Protein AF-A0A841ZSM9-F1 (afdb_monomer_lite)

pLDDT: mean 74.49, std 25.22, range [26.75, 98.75]

Foldseek 3Di:
DVVVVVVVVVVVVVVPPPPPPLDFPDKFKAKEKEFADDDEDDDPPPDDDDDDDDDDDDDDDDDDDDDDDDDDDDDDDDDDDDDDDDDDDDDDDDPDPPPVVVVVVVVVVVVVVVVPPDDDPPCPVVVVVVVVVVVVVVPDPPPPPPPPPPPVPVPDDDDDDQDWFFAADAQADLLARVFGKAFPDVVHGDAWDGTQKTWGGFDHWYQDYDYHYLAKDKGFTFFTWIAGPVVRDIDGWFGKTKIAHRPPQLQWKWKKKAWQAFFDFPVFGLPPKKKKAADWDKDDPPFDQAWDADRIWIHDRHRPDITTGTTRARNGDHGMMMIGRDPGDVNRRVRIIITRGSPGDDDGGMTMIMMMMTMGRHHD

Organism: NCBI:txid1494960

InterPro domains:
  IPR027994 WxL domain [PF13731] (153-363)

Secondary structure (DSSP, 8-state):
-HHHHHHHHHHHHHTSS------EEEEEEEEEEEEEES-PPPPPP-PPP------------------------------------PPPPP------SSSHHHHHHHHHHHHHHHHT-S--TTHHHHHHHHHHHHHTTS------------------------PPP-SPPPPB-SSSTTSBEEE--SSPPPPPPPSSEEEEEE--EEEEEEE--SS-EEEEPPPEEEEETTT--EEEE--EEEEEE--SS---EEEEEEE-SS-B-SS-B-TT-EEEEE-EEEE-SS--SPPEE-SEEE--TTSS--EEEEEE-TT---EEEEEEESSSHHHHTTTEEEEE-TTS---SEEEEEEEEEEEE----

Sequence (364 aa):
MKKYFAFCLLSLAVLLSFAPFTVSAASYESNVGLTLTGEQPTEPPKSEKPSTVPKEKTKPSTERDRVHSGKVFSGKEASSVKQSGVLPHTGDTSDRWNIVGGVLLLGGIVSYLLCTRRNKPLHRKLTSLLLVSICLTVFLPESLVFSASWNPTANSKADMFYTKNAGETKPVDPDHPGEEVEPDSIPQANPGTKGPLSIDFASNIQFGSHEITGQTENYFAALTPVKVLASGISKKGPNYVQVTDNRGNLGGYRLTVKQNGQLRSDQAVLEGAEMVLLNSTLKSATSKKTPQSFQKIVLDATGESASDVIVAKAGTGAGTWVNTFGTDTEQARKSIQVILPKETKKQAGHYRTTLTWEMIDSPY

Structure (mmCIF, N/CA/C/O backbone):
data_AF-A0A841ZSM9-F1
#
_entry.id   AF-A0A841ZSM9-F1
#
loop_
_atom_site.group_PDB
_atom_site.id
_atom_site.type_symbol
_atom_site.label_atom_id
_atom_site.label_alt_id
_atom_site.label_comp_id
_atom_site.label_asym_id
_atom_site.label_entity_id
_atom_site.label_seq_id
_atom_site.pdbx_PDB_ins_code
_atom_site.Cartn_x
_atom_site.Cartn_y
_atom_site.Cartn_z
_atom_site.occupancy
_atom_site.B_iso_or_equiv
_atom_site.auth_seq_id
_atom_site.auth_comp_id
_atom_site.auth_asym_id
_atom_site.auth_atom_id
_atom_site.pdbx_PDB_model_num
ATOM 1 N N . MET A 1 1 ? -20.085 -53.810 -18.683 1.00 52.97 1 MET A N 1
ATOM 2 C CA . MET A 1 1 ? -20.343 -52.662 -17.780 1.00 52.97 1 MET A CA 1
ATOM 3 C C . MET A 1 1 ? -19.182 -52.305 -16.841 1.00 52.97 1 MET A C 1
ATOM 5 O O . MET A 1 1 ? -18.937 -51.123 -16.671 1.00 52.97 1 MET A O 1
ATOM 9 N N . LYS A 1 2 ? -18.396 -53.250 -16.293 1.00 50.38 2 LYS A N 1
ATOM 10 C CA . LYS A 1 2 ? -17.296 -52.923 -15.350 1.00 50.38 2 LYS A CA 1
ATOM 11 C C . LYS A 1 2 ? -16.069 -52.187 -15.938 1.00 50.38 2 LYS A C 1
ATOM 13 O O . LYS A 1 2 ? -15.370 -51.523 -15.188 1.00 50.38 2 LYS A O 1
ATOM 18 N N . LYS A 1 3 ? -15.809 -52.253 -17.253 1.00 46.38 3 LYS A N 1
ATOM 19 C CA . LYS A 1 3 ? -14.622 -51.616 -17.876 1.00 46.38 3 LYS A CA 1
ATOM 20 C C . LYS A 1 3 ? -14.781 -50.118 -18.194 1.00 46.38 3 LYS A C 1
ATOM 22 O O . LYS A 1 3 ? -13.779 -49.428 -18.309 1.00 46.38 3 LYS A O 1
ATOM 27 N N . TYR A 1 4 ? -16.012 -49.607 -18.268 1.00 50.34 4 TYR A N 1
ATOM 28 C CA . TYR A 1 4 ? -16.278 -48.181 -18.524 1.00 50.34 4 TYR A CA 1
ATOM 29 C C . TYR A 1 4 ? -16.383 -47.351 -17.236 1.00 50.34 4 TYR A C 1
ATOM 31 O O . TYR A 1 4 ? -16.138 -46.151 -17.256 1.00 50.34 4 TYR A O 1
ATOM 39 N N . PHE A 1 5 ? -16.666 -47.993 -16.098 1.00 51.41 5 PHE A N 1
ATOM 40 C CA . PHE A 1 5 ? -16.769 -47.317 -14.801 1.00 51.41 5 PHE A CA 1
ATOM 41 C C . PHE A 1 5 ? -15.397 -46.861 -14.272 1.00 51.41 5 PHE A C 1
ATOM 43 O O . PHE A 1 5 ? -15.278 -45.781 -13.705 1.00 51.41 5 PHE A O 1
ATOM 50 N N . ALA A 1 6 ? -14.340 -47.641 -14.532 1.00 50.00 6 ALA A N 1
ATOM 51 C CA . ALA A 1 6 ? -12.971 -47.287 -14.152 1.00 50.00 6 ALA A CA 1
ATOM 52 C C . ALA A 1 6 ? -12.409 -46.114 -14.979 1.00 50.00 6 ALA A C 1
ATOM 54 O O . ALA A 1 6 ? -11.722 -45.259 -14.432 1.00 50.00 6 ALA A O 1
ATOM 55 N N . PHE A 1 7 ? -12.749 -46.030 -16.271 1.00 49.12 7 PHE A N 1
ATOM 56 C CA . PHE A 1 7 ? -12.327 -44.917 -17.131 1.00 49.12 7 PHE A CA 1
ATOM 57 C C . PHE A 1 7 ? -13.051 -43.605 -16.792 1.00 49.12 7 PHE A C 1
ATOM 59 O O . PHE A 1 7 ? -12.441 -42.543 -16.855 1.00 49.12 7 PHE A O 1
ATOM 66 N N . CYS A 1 8 ? -14.315 -43.677 -16.358 1.00 47.19 8 CYS A N 1
ATOM 67 C CA . CYS A 1 8 ? -15.088 -42.503 -15.941 1.00 47.19 8 CYS A CA 1
ATOM 68 C C . CYS A 1 8 ? -14.646 -41.950 -14.570 1.00 47.19 8 CYS A C 1
ATOM 70 O O . CYS A 1 8 ? -14.680 -40.742 -14.350 1.00 47.19 8 CYS A O 1
ATOM 72 N N . LEU A 1 9 ? -14.185 -42.817 -13.657 1.00 48.97 9 LEU A N 1
ATOM 73 C CA . LEU A 1 9 ? -13.595 -42.405 -12.375 1.00 48.97 9 LEU A CA 1
ATOM 74 C C . LEU A 1 9 ? -12.183 -41.823 -12.541 1.00 48.97 9 LEU A C 1
ATOM 76 O O . LEU A 1 9 ? -11.835 -40.879 -11.835 1.00 48.97 9 LEU A O 1
ATOM 80 N N . LEU A 1 10 ? -11.399 -42.312 -13.511 1.00 45.19 10 LEU A N 1
ATOM 81 C CA . LEU A 1 10 ? -10.085 -41.738 -13.820 1.00 45.19 10 LEU A CA 1
ATOM 82 C C . LEU A 1 10 ? -10.197 -40.356 -14.488 1.00 45.19 10 LEU A C 1
ATOM 84 O O . LEU A 1 10 ? -9.384 -39.483 -14.202 1.00 45.19 10 LEU A O 1
ATOM 88 N N . SER A 1 11 ? -11.222 -40.112 -15.315 1.00 48.81 11 SER A N 1
ATOM 89 C CA . SER A 1 11 ? -11.463 -38.779 -15.891 1.00 48.81 11 SER A CA 1
ATOM 90 C C . SER A 1 11 ? -12.033 -37.778 -14.882 1.00 48.81 11 SER A C 1
ATOM 92 O O . SER A 1 11 ? -11.768 -36.585 -14.997 1.00 48.81 11 SER A O 1
ATOM 94 N N . LEU A 1 12 ? -12.785 -38.244 -13.876 1.00 43.75 12 LEU A N 1
ATOM 95 C CA . LEU A 1 12 ? -13.329 -37.377 -12.826 1.00 43.75 12 LEU A CA 1
ATOM 96 C C . LEU A 1 12 ? -12.261 -36.982 -11.787 1.00 43.75 12 LEU A C 1
ATOM 98 O O . LEU A 1 12 ? -12.310 -35.878 -11.255 1.00 43.75 12 LEU A O 1
ATOM 102 N N . ALA A 1 13 ? -11.253 -37.832 -11.557 1.00 44.59 13 ALA A N 1
ATOM 103 C CA . ALA A 1 13 ? -10.120 -37.520 -10.679 1.00 44.59 13 ALA A CA 1
ATOM 104 C C . ALA A 1 13 ? -9.124 -36.512 -11.291 1.00 44.59 13 ALA A C 1
ATOM 106 O O . ALA A 1 13 ? -8.474 -35.778 -10.555 1.00 44.59 13 ALA A O 1
ATOM 107 N N . VAL A 1 14 ? -9.033 -36.423 -12.625 1.00 46.03 14 VAL A N 1
ATOM 108 C CA . VAL A 1 14 ? -8.156 -35.456 -13.323 1.00 46.03 14 VAL A CA 1
ATOM 109 C C . VAL A 1 14 ? -8.792 -34.059 -13.432 1.00 46.03 14 VAL A C 1
ATOM 111 O O . VAL A 1 14 ? -8.094 -33.072 -13.650 1.00 46.03 14 VAL A O 1
ATOM 114 N N . LEU A 1 15 ? -10.104 -33.939 -13.207 1.00 44.31 15 LEU A N 1
ATOM 115 C CA . LEU A 1 15 ? -10.818 -32.654 -13.197 1.00 44.31 15 LEU A CA 1
ATOM 116 C C . LEU A 1 15 ? -10.881 -31.981 -11.812 1.00 44.31 15 LEU A C 1
ATOM 118 O O . LEU A 1 15 ? -11.359 -30.855 -11.715 1.00 44.31 15 LEU A O 1
ATOM 122 N N . LEU A 1 16 ? -10.369 -32.623 -10.755 1.00 41.59 16 LEU A N 1
ATOM 123 C CA . LEU A 1 16 ? -10.388 -32.107 -9.375 1.00 41.59 16 LEU A CA 1
ATOM 124 C C . LEU A 1 16 ? -9.020 -31.625 -8.855 1.00 41.59 16 LEU A C 1
ATOM 126 O O . LEU A 1 16 ? -8.916 -31.256 -7.689 1.00 41.59 16 LEU A O 1
ATOM 130 N N . SER A 1 17 ? -7.978 -31.582 -9.693 1.00 46.78 17 SER A N 1
ATOM 131 C CA . SER A 1 17 ? -6.619 -31.193 -9.267 1.00 46.78 17 SER A CA 1
ATOM 132 C C . SER A 1 17 ? -6.038 -29.951 -9.947 1.00 46.78 17 SER A C 1
ATOM 134 O O . SER A 1 17 ? -4.886 -29.614 -9.691 1.00 46.78 17 SER A O 1
ATOM 136 N N . PHE A 1 18 ? -6.805 -29.228 -10.763 1.00 47.31 18 PHE A N 1
ATOM 137 C CA . PHE A 1 18 ? -6.401 -27.896 -11.221 1.00 47.31 18 PHE A CA 1
ATOM 138 C C . PHE A 1 18 ? -7.072 -26.827 -10.362 1.00 47.31 18 PHE A C 1
ATOM 140 O O . PHE A 1 18 ? -7.886 -26.042 -10.840 1.00 47.31 18 PHE A O 1
ATOM 147 N N . ALA A 1 19 ? -6.709 -26.776 -9.078 1.00 42.66 19 ALA A N 1
ATOM 148 C CA . ALA A 1 19 ? -6.674 -25.469 -8.442 1.00 42.66 19 ALA A CA 1
ATOM 149 C C . ALA A 1 19 ? -5.613 -24.670 -9.218 1.00 42.66 19 ALA A C 1
ATOM 151 O O . ALA A 1 19 ? -4.486 -25.164 -9.344 1.00 42.66 19 ALA A O 1
ATOM 152 N N . PRO A 1 20 ? -5.924 -23.501 -9.803 1.00 46.66 20 PRO A N 1
ATOM 153 C CA . PRO A 1 20 ? -4.868 -22.632 -10.280 1.00 46.66 20 PRO A CA 1
ATOM 154 C C . PRO A 1 20 ? -4.050 -22.251 -9.046 1.00 46.66 20 PRO A C 1
ATOM 156 O O . PRO A 1 20 ? -4.472 -21.421 -8.245 1.00 46.66 20 PRO A O 1
ATOM 159 N N . PHE A 1 21 ? -2.905 -22.904 -8.848 1.00 47.12 21 PHE A N 1
ATOM 160 C CA . PHE A 1 21 ? -1.893 -22.410 -7.931 1.00 47.12 21 PHE A CA 1
ATOM 161 C C . PHE A 1 21 ? -1.421 -21.089 -8.526 1.00 47.12 21 PHE A C 1
ATOM 163 O O . PHE A 1 21 ? -0.578 -21.058 -9.420 1.00 47.12 21 PHE A O 1
ATOM 170 N N . THR A 1 22 ? -2.026 -19.988 -8.090 1.00 53.91 22 THR A N 1
ATOM 171 C CA . THR A 1 22 ? -1.464 -18.664 -8.313 1.00 53.91 22 THR A CA 1
ATOM 172 C C . THR A 1 22 ? -0.149 -18.635 -7.552 1.00 53.91 22 THR A C 1
ATOM 174 O O . THR A 1 22 ? -0.139 -18.581 -6.323 1.00 53.91 22 THR A O 1
ATOM 177 N N . VAL A 1 23 ? 0.964 -18.759 -8.273 1.00 67.25 23 VAL A N 1
ATOM 178 C CA . VAL A 1 23 ? 2.294 -18.657 -7.676 1.00 67.25 23 VAL A CA 1
ATOM 179 C C . VAL A 1 23 ? 2.517 -17.186 -7.350 1.00 67.25 23 VAL A C 1
ATOM 181 O O . VAL A 1 23 ? 2.707 -16.357 -8.240 1.00 67.25 23 VAL A O 1
ATOM 184 N N . SER A 1 24 ? 2.439 -16.855 -6.063 1.00 74.81 24 SER A N 1
ATOM 185 C CA . SER A 1 24 ? 2.906 -15.563 -5.571 1.00 74.81 24 SER A CA 1
ATOM 186 C C . SER A 1 24 ? 4.410 -15.461 -5.837 1.00 74.81 24 SER A C 1
ATOM 188 O O . SER A 1 24 ? 5.178 -16.351 -5.469 1.00 74.81 24 SER A O 1
ATOM 190 N N . ALA A 1 25 ? 4.819 -14.407 -6.536 1.00 82.06 25 ALA A N 1
ATOM 191 C CA . ALA A 1 25 ? 6.207 -14.114 -6.870 1.00 82.06 25 ALA A CA 1
ATOM 192 C C . ALA A 1 25 ? 6.921 -13.353 -5.746 1.00 82.06 25 ALA A C 1
ATOM 194 O O . ALA A 1 25 ? 8.131 -13.500 -5.582 1.00 82.06 25 ALA A O 1
ATOM 195 N N . ALA A 1 26 ? 6.181 -12.553 -4.974 1.00 92.06 26 ALA A N 1
ATOM 196 C CA . ALA A 1 26 ? 6.702 -11.796 -3.844 1.00 92.06 26 ALA A CA 1
ATOM 197 C C . ALA A 1 26 ? 5.584 -11.471 -2.842 1.00 92.06 26 ALA A C 1
ATOM 199 O O . ALA A 1 26 ? 4.436 -11.260 -3.229 1.00 92.06 26 ALA A O 1
ATOM 200 N N . SER A 1 27 ? 5.935 -11.384 -1.559 1.00 94.88 27 SER A N 1
ATOM 201 C CA . SER A 1 27 ? 5.034 -10.967 -0.482 1.00 94.88 27 SER A CA 1
ATOM 202 C C . SER A 1 27 ? 5.725 -9.924 0.391 1.00 94.88 27 SER A C 1
ATOM 204 O O . SER A 1 27 ? 6.889 -10.094 0.750 1.00 94.88 27 SER A O 1
ATOM 206 N N . TYR A 1 28 ? 5.004 -8.864 0.745 1.00 96.88 28 TYR A N 1
ATOM 207 C CA . TYR A 1 28 ? 5.470 -7.766 1.589 1.00 96.88 28 TYR A CA 1
ATOM 208 C C . TYR A 1 28 ? 4.426 -7.489 2.673 1.00 96.88 28 TYR A C 1
ATOM 210 O O . TYR A 1 28 ? 3.238 -7.412 2.375 1.00 96.88 28 TYR A O 1
ATOM 218 N N . GLU A 1 29 ? 4.843 -7.317 3.924 1.00 97.62 29 GLU A N 1
ATOM 219 C CA . GLU A 1 29 ? 3.935 -6.950 5.017 1.00 97.62 29 GLU A CA 1
ATOM 220 C C . GLU A 1 29 ? 4.143 -5.484 5.419 1.00 97.62 29 GLU A C 1
ATOM 222 O O . GLU A 1 29 ? 5.284 -5.048 5.576 1.00 97.62 29 GLU A O 1
ATOM 227 N N . SER A 1 30 ? 3.062 -4.723 5.610 1.00 97.81 30 SER A N 1
ATOM 228 C CA . SER A 1 30 ? 3.111 -3.382 6.207 1.00 97.81 30 SER A CA 1
ATOM 229 C C . SER A 1 30 ? 2.207 -3.265 7.434 1.00 97.81 30 SER A C 1
ATOM 231 O O . SER A 1 30 ? 1.238 -4.003 7.610 1.00 97.81 30 SER A O 1
ATOM 233 N N . ASN A 1 31 ? 2.546 -2.339 8.325 1.00 97.81 31 ASN A N 1
ATOM 234 C CA . ASN A 1 31 ? 1.876 -2.160 9.608 1.00 97.81 31 ASN A CA 1
ATOM 235 C C . ASN A 1 31 ? 0.744 -1.145 9.513 1.00 97.81 31 ASN A C 1
ATOM 237 O O . ASN A 1 31 ? 0.856 -0.140 8.812 1.00 97.81 31 ASN A O 1
ATOM 241 N N . VAL A 1 32 ? -0.294 -1.356 10.319 1.00 97.75 32 VAL A N 1
ATOM 242 C CA . VAL A 1 32 ? -1.382 -0.402 10.523 1.00 97.75 32 VAL A CA 1
ATOM 243 C C . VAL A 1 32 ? -1.501 -0.060 12.004 1.00 97.75 32 VAL A C 1
ATOM 245 O O . VAL A 1 32 ? -1.496 -0.963 12.841 1.00 97.75 32 VAL A O 1
ATOM 248 N N . GLY A 1 33 ? -1.644 1.225 12.336 1.00 95.56 33 GLY A N 1
ATOM 249 C CA . GLY A 1 33 ? -1.819 1.688 13.714 1.00 95.56 33 GLY A CA 1
ATOM 250 C C . GLY A 1 33 ? -2.884 2.773 13.874 1.00 95.56 33 GLY A C 1
ATOM 251 O O . GLY A 1 33 ? -2.901 3.747 13.127 1.00 95.56 33 GLY A O 1
ATOM 252 N N . LEU A 1 34 ? -3.743 2.628 14.883 1.00 96.19 34 LEU A N 1
ATOM 253 C CA . LEU A 1 34 ? -4.726 3.617 15.332 1.00 96.19 34 LEU A CA 1
ATOM 254 C C . LEU A 1 34 ? -4.699 3.672 16.860 1.00 96.19 34 LEU A C 1
ATOM 256 O O . LEU A 1 34 ? -4.737 2.637 17.515 1.00 96.19 34 LEU A O 1
ATOM 260 N N . THR A 1 35 ? -4.652 4.863 17.445 1.00 96.25 35 THR A N 1
ATOM 261 C CA . THR A 1 35 ? -4.722 5.034 18.901 1.00 96.25 35 THR A CA 1
ATOM 262 C C . THR A 1 35 ? -6.035 5.700 19.274 1.00 96.25 35 THR A C 1
ATOM 264 O O . THR A 1 35 ? -6.363 6.751 18.729 1.00 96.25 35 THR A O 1
ATOM 267 N N . LEU A 1 36 ? -6.767 5.093 20.207 1.00 95.44 36 LEU A N 1
ATOM 268 C CA . LEU A 1 36 ? -7.958 5.684 20.808 1.00 95.44 36 LEU A CA 1
ATOM 269 C C . LEU A 1 36 ? -7.662 6.086 22.256 1.00 95.44 36 LEU A C 1
ATOM 271 O O . LEU A 1 36 ? -7.024 5.329 22.989 1.00 95.44 36 LEU A O 1
ATOM 275 N N . THR A 1 37 ? -8.122 7.262 22.674 1.00 94.12 37 THR A N 1
ATOM 276 C CA . THR A 1 37 ? -7.918 7.816 24.023 1.00 94.12 37 THR A CA 1
ATOM 277 C C . THR A 1 37 ? -9.236 8.233 24.672 1.00 94.12 37 THR A C 1
ATOM 279 O O . THR A 1 37 ? -10.211 8.522 23.983 1.00 94.12 37 THR A O 1
ATOM 282 N N . GLY A 1 38 ? -9.260 8.311 26.004 1.00 88.19 38 GLY A N 1
ATOM 283 C CA . GLY A 1 38 ? -10.461 8.667 26.769 1.00 88.19 38 GLY A CA 1
ATOM 284 C C . GLY A 1 38 ? -11.373 7.472 27.056 1.00 88.19 38 GLY A C 1
ATOM 285 O O . GLY A 1 38 ? -11.001 6.321 26.833 1.00 88.19 38 GLY A O 1
ATOM 286 N N . GLU A 1 39 ? -12.563 7.746 27.582 1.00 81.06 39 GLU A N 1
ATOM 287 C CA . GLU A 1 39 ? -13.568 6.727 27.895 1.00 81.06 39 GLU A CA 1
ATOM 288 C C . GLU A 1 39 ? -14.714 6.776 26.888 1.00 81.06 39 GLU A C 1
ATOM 290 O O . GLU A 1 39 ? -15.066 7.838 26.373 1.00 81.06 39 GLU A O 1
ATOM 295 N N . GLN A 1 40 ? -15.317 5.620 26.609 1.00 76.69 40 GLN A N 1
ATOM 296 C CA . GLN A 1 40 ? -16.513 5.580 25.780 1.00 76.69 40 GLN A CA 1
ATOM 297 C C . GLN A 1 40 ? -17.659 6.288 26.516 1.00 76.69 40 GLN A C 1
ATOM 299 O O . GLN A 1 40 ? -17.980 5.879 27.634 1.00 76.69 40 GLN A O 1
ATOM 304 N N . PRO A 1 41 ? -18.309 7.303 25.913 1.00 73.88 41 PRO A N 1
ATOM 305 C CA . PRO A 1 41 ? -19.447 7.954 26.544 1.00 73.88 41 PRO A CA 1
ATOM 306 C C . PRO A 1 41 ? -20.527 6.921 26.877 1.00 73.88 41 PRO A C 1
ATOM 308 O O . PRO A 1 41 ? -20.997 6.199 25.995 1.00 73.88 41 PRO A O 1
ATOM 311 N N . THR A 1 42 ? -20.923 6.839 28.146 1.00 69.25 42 THR A N 1
ATOM 312 C CA . THR A 1 42 ? -22.110 6.078 28.542 1.00 69.25 42 THR A CA 1
ATOM 313 C C . THR A 1 42 ? -23.330 6.737 27.916 1.00 69.25 42 THR A C 1
ATOM 315 O O . THR A 1 42 ? -23.548 7.934 28.120 1.00 69.25 42 THR A O 1
ATOM 318 N N . GLU A 1 43 ? -24.115 5.978 27.150 1.00 57.16 43 GLU A N 1
ATOM 319 C CA . GLU A 1 43 ? -25.368 6.477 26.588 1.00 57.16 43 GLU A CA 1
ATOM 320 C C . GLU A 1 43 ? -26.246 7.017 27.735 1.00 57.16 43 GLU A C 1
ATOM 322 O O . GLU A 1 43 ? -26.481 6.297 28.713 1.00 57.16 43 GLU A O 1
ATOM 327 N N . PRO A 1 44 ? -26.685 8.289 27.688 1.00 51.09 44 PRO A N 1
ATOM 328 C CA . PRO A 1 44 ? -27.527 8.831 28.740 1.00 51.09 44 PRO A CA 1
ATOM 329 C C . PRO A 1 44 ? -28.852 8.055 28.783 1.00 51.09 44 PRO A C 1
ATOM 331 O O . PRO A 1 44 ? -29.385 7.695 27.728 1.00 51.09 44 PRO A O 1
ATOM 334 N N . PRO A 1 45 ? -29.428 7.810 29.976 1.00 41.06 45 PRO A N 1
ATOM 335 C CA . PRO A 1 45 ? -30.741 7.191 30.076 1.00 41.06 45 PRO A CA 1
ATOM 336 C C . PRO A 1 45 ? -31.739 8.018 29.263 1.00 41.06 45 PRO A C 1
ATOM 338 O O . PRO A 1 45 ? -31.773 9.248 29.368 1.00 41.06 45 PRO A O 1
ATOM 341 N N . LYS A 1 46 ? -32.511 7.331 28.415 1.00 47.00 46 LYS A N 1
ATOM 342 C CA . LYS A 1 46 ? -33.481 7.895 27.468 1.00 47.00 46 LYS A CA 1
ATOM 343 C C . LYS A 1 46 ? -34.458 8.818 28.205 1.00 47.00 46 LYS A C 1
ATOM 345 O O . LYS A 1 46 ? -35.455 8.365 28.755 1.00 47.00 46 LYS A O 1
ATOM 350 N N . SER A 1 47 ? -34.131 10.105 28.253 1.00 43.78 47 SER A N 1
ATOM 351 C CA . SER A 1 47 ? -34.865 11.107 29.022 1.00 43.78 47 SER A CA 1
ATOM 352 C C . SER A 1 47 ? -35.849 11.830 28.106 1.00 43.78 47 SER A C 1
ATOM 354 O O . SER A 1 47 ? -35.475 12.357 27.056 1.00 43.78 47 SER A O 1
ATOM 356 N N . GLU A 1 48 ? -37.121 11.791 28.495 1.00 46.16 48 GLU A N 1
ATOM 357 C CA . GLU A 1 48 ? -38.254 12.427 27.829 1.00 46.16 48 GLU A CA 1
ATOM 358 C C . GLU A 1 48 ? -38.045 13.937 27.642 1.00 46.16 48 GLU A C 1
ATOM 360 O O . GLU A 1 48 ? -37.528 14.649 28.502 1.00 46.16 48 GLU A O 1
ATOM 365 N N . LYS A 1 49 ? -38.467 14.427 26.476 1.00 39.31 49 LYS A N 1
ATOM 366 C CA . LYS A 1 49 ? -38.383 15.830 26.061 1.00 39.31 49 LYS A CA 1
ATOM 367 C C . LYS A 1 49 ? -39.302 16.703 26.927 1.00 39.31 49 LYS A C 1
ATOM 369 O O . LYS A 1 49 ? -40.457 16.331 27.129 1.00 39.31 49 LYS A O 1
ATOM 374 N N . PRO A 1 50 ? -38.887 17.937 27.261 1.00 41.25 50 PRO A N 1
ATOM 375 C CA . PRO A 1 50 ? -39.748 19.054 26.862 1.00 41.25 50 PRO A CA 1
ATOM 376 C C . PRO A 1 50 ? -39.000 20.260 26.267 1.00 41.25 50 PRO A C 1
ATOM 378 O O . PRO A 1 50 ? -37.940 20.678 26.721 1.00 41.25 50 PRO A O 1
ATOM 381 N N . SER A 1 51 ? -39.627 20.833 25.234 1.00 33.22 51 SER A N 1
ATOM 382 C CA . SER A 1 51 ? -39.374 22.154 24.639 1.00 33.22 51 SER A CA 1
ATOM 383 C C . SER A 1 51 ? -39.576 23.264 25.684 1.00 33.22 51 SER A C 1
ATOM 385 O O . SER A 1 51 ? -40.493 23.175 26.490 1.00 33.22 51 SER A O 1
ATOM 387 N N . THR A 1 52 ? -38.807 24.350 25.745 1.00 36.91 52 THR A N 1
ATOM 388 C CA . THR A 1 52 ? -38.931 25.599 24.954 1.00 36.91 52 THR A CA 1
ATOM 389 C C . THR A 1 52 ? -38.079 26.659 25.669 1.00 36.91 52 THR A C 1
ATOM 391 O O . THR A 1 52 ? -38.135 26.660 26.887 1.00 36.91 52 THR A O 1
ATOM 394 N N . VAL A 1 53 ? -37.385 27.576 24.969 1.00 34.28 53 VAL A N 1
ATOM 395 C CA . VAL A 1 53 ? -37.162 29.001 25.358 1.00 34.28 53 VAL A CA 1
ATOM 396 C C . VAL A 1 53 ? -36.710 29.804 24.101 1.00 34.28 53 VAL A C 1
ATOM 398 O O . VAL A 1 53 ? -36.109 29.208 23.204 1.00 34.28 53 VAL A O 1
ATOM 401 N N . PRO A 1 54 ? -37.051 31.111 23.967 1.00 37.91 54 PRO A N 1
ATOM 402 C CA . PRO A 1 54 ? -37.089 31.870 22.707 1.00 37.91 54 PRO A CA 1
ATOM 403 C C . PRO A 1 54 ? -35.799 32.618 22.311 1.00 37.91 54 PRO A C 1
ATOM 405 O O . PRO A 1 54 ? -34.888 32.822 23.104 1.00 37.91 54 PRO A O 1
ATOM 408 N N . LYS A 1 55 ? -35.793 33.071 21.046 1.00 35.56 55 LYS A N 1
ATOM 409 C CA . LYS A 1 55 ? -34.774 33.894 20.365 1.00 35.56 55 LYS A CA 1
ATOM 410 C C . LYS A 1 55 ? -34.724 35.339 20.876 1.00 35.56 55 LYS A C 1
ATOM 412 O O . LYS A 1 55 ? -35.765 35.987 20.936 1.00 35.56 55 LYS A O 1
ATOM 417 N N . GLU A 1 56 ? -33.515 35.890 20.985 1.00 31.25 56 GLU A N 1
ATOM 418 C CA . GLU A 1 56 ? -33.266 37.336 20.978 1.00 31.25 56 GLU A CA 1
ATOM 419 C C . GLU A 1 56 ? -32.171 37.700 19.954 1.00 31.25 56 GLU A C 1
ATOM 421 O O . GLU A 1 56 ? -31.214 36.955 19.740 1.00 31.25 56 GLU A O 1
ATOM 426 N N . LYS A 1 57 ? -32.388 38.816 19.246 1.00 31.31 57 LYS A N 1
ATOM 427 C CA . LYS A 1 57 ? -31.562 39.389 18.170 1.00 31.31 57 LYS A CA 1
ATOM 428 C C . LYS A 1 57 ? -30.839 40.628 18.697 1.00 31.31 57 LYS A C 1
ATOM 430 O O . LYS A 1 57 ? -31.518 41.495 19.233 1.00 31.31 57 LYS A O 1
ATOM 435 N N . THR A 1 58 ? -29.575 40.827 18.308 1.00 28.83 58 THR A N 1
ATOM 436 C CA . THR A 1 58 ? -28.952 42.167 18.299 1.00 28.83 58 THR A CA 1
ATOM 437 C C . THR A 1 58 ? -28.065 42.363 17.059 1.00 28.83 58 THR A C 1
ATOM 439 O O . THR A 1 58 ? -27.336 41.463 16.650 1.00 28.83 58 THR A O 1
ATOM 442 N N . LYS A 1 59 ? -28.208 43.538 16.424 1.00 31.14 59 LYS A N 1
ATOM 443 C CA . LYS A 1 59 ? -27.549 44.058 15.199 1.00 31.14 59 LYS A CA 1
ATOM 444 C C . LYS A 1 59 ? -26.402 45.043 15.599 1.00 31.14 59 LYS A C 1
ATOM 446 O O . LYS A 1 59 ? -26.223 45.245 16.794 1.00 31.14 59 LYS A O 1
ATOM 451 N N . PRO A 1 60 ? -25.618 45.659 14.679 1.00 39.06 60 PRO A N 1
ATOM 452 C CA . PRO A 1 60 ? -24.166 45.808 14.807 1.00 39.06 60 PRO A CA 1
ATOM 453 C C . PRO A 1 60 ? -23.717 47.284 14.893 1.00 39.06 60 PRO A C 1
ATOM 455 O O . PRO A 1 60 ? -24.534 48.201 14.792 1.00 39.06 60 PRO A O 1
ATOM 458 N N . SER A 1 61 ? -22.409 47.531 14.988 1.00 26.75 61 SER A N 1
ATOM 459 C CA . SER A 1 61 ? -21.846 48.873 14.814 1.00 26.75 61 SER A CA 1
ATOM 460 C C . SER A 1 61 ? -20.463 48.883 14.139 1.00 26.75 61 SER A C 1
ATOM 462 O O . SER A 1 61 ? -19.621 48.028 14.396 1.00 26.75 61 SER A O 1
ATOM 464 N N . THR A 1 62 ? -20.265 49.952 13.352 1.00 30.78 62 THR A N 1
ATOM 465 C CA . THR A 1 62 ? -19.013 50.709 13.100 1.00 30.78 62 THR A CA 1
ATOM 466 C C . THR A 1 62 ? -18.159 50.392 11.851 1.00 30.78 62 THR A C 1
ATOM 468 O O . THR A 1 62 ? -17.246 49.579 11.877 1.00 30.78 62 THR A O 1
ATOM 471 N N . GLU A 1 63 ? -18.490 51.057 10.732 1.00 28.28 63 GLU A N 1
ATOM 472 C CA . GLU A 1 63 ? -17.760 52.199 10.117 1.00 28.28 63 GLU A CA 1
ATOM 473 C C . GLU A 1 63 ? -16.204 52.268 10.191 1.00 28.28 63 GLU A C 1
ATOM 475 O O . GLU A 1 63 ? -15.655 52.404 11.279 1.00 28.28 63 GLU A O 1
ATOM 480 N N . ARG A 1 64 ? -15.479 52.311 9.047 1.00 29.88 64 ARG A N 1
ATOM 481 C CA . ARG A 1 64 ? -14.956 53.531 8.352 1.00 29.88 64 ARG A CA 1
ATOM 482 C C . ARG A 1 64 ? -13.816 53.249 7.332 1.00 29.88 64 ARG A C 1
ATOM 484 O O . ARG A 1 64 ? -12.904 52.474 7.587 1.00 29.88 64 ARG A O 1
ATOM 491 N N . ASP A 1 65 ? -13.917 53.955 6.203 1.00 28.27 65 ASP A N 1
ATOM 492 C CA . ASP A 1 65 ? -12.991 54.366 5.118 1.00 28.27 65 ASP A CA 1
ATOM 493 C C . ASP A 1 65 ? -11.456 54.161 5.224 1.00 28.27 65 ASP A C 1
ATOM 495 O O . ASP A 1 65 ? -10.860 54.483 6.247 1.00 28.27 65 ASP A O 1
ATOM 499 N N . ARG A 1 66 ? -10.759 53.859 4.101 1.00 30.44 66 ARG A N 1
ATOM 500 C CA . ARG A 1 66 ? -10.170 54.841 3.137 1.00 30.44 66 ARG A CA 1
ATOM 501 C C . ARG A 1 66 ? -9.299 54.190 2.030 1.00 30.44 66 ARG A C 1
ATOM 503 O O . ARG A 1 66 ? -8.857 53.056 2.124 1.00 30.44 66 ARG A O 1
ATOM 510 N N . VAL A 1 67 ? -9.084 54.985 0.980 1.00 30.38 67 VAL A N 1
ATOM 511 C CA . VAL A 1 67 ? -8.578 54.756 -0.395 1.00 30.38 67 VAL A CA 1
ATOM 512 C C . VAL A 1 67 ? -7.042 54.825 -0.547 1.00 30.38 67 VAL A C 1
ATOM 514 O O . VAL A 1 67 ? -6.445 55.667 0.114 1.00 30.38 67 VAL A O 1
ATOM 517 N N . HIS A 1 68 ? -6.447 54.082 -1.505 1.00 32.34 68 HIS A N 1
ATOM 518 C CA . HIS A 1 68 ? -5.446 54.495 -2.543 1.00 32.34 68 HIS A CA 1
ATOM 519 C C . HIS A 1 68 ? -4.886 53.227 -3.233 1.00 32.34 68 HIS A C 1
ATOM 521 O O . HIS A 1 68 ? -4.513 52.292 -2.542 1.00 32.34 68 HIS A O 1
ATOM 527 N N . SER A 1 69 ? -4.949 53.012 -4.553 1.00 31.08 69 SER A N 1
ATOM 528 C CA . SER A 1 69 ? -4.361 53.695 -5.730 1.00 31.08 69 SER A CA 1
ATOM 529 C C . SER A 1 69 ? -3.319 52.754 -6.358 1.00 31.08 69 SER A C 1
ATOM 531 O O . SER A 1 69 ? -2.477 52.203 -5.656 1.00 31.08 69 SER A O 1
ATOM 533 N N . GLY A 1 70 ? -3.435 52.496 -7.662 1.00 27.39 70 GLY A N 1
ATOM 534 C CA . GLY A 1 70 ? -2.691 51.445 -8.359 1.00 27.39 70 GLY A CA 1
ATOM 535 C C . GLY A 1 70 ? -1.376 51.882 -9.006 1.00 27.39 70 GLY A C 1
ATOM 536 O O . GLY A 1 70 ? -1.047 53.064 -9.050 1.00 27.39 70 GLY A O 1
ATOM 537 N N . LYS A 1 71 ? -0.671 50.915 -9.608 1.00 31.95 71 LYS A N 1
ATOM 538 C CA . LYS A 1 71 ? 0.028 51.094 -10.891 1.00 31.95 71 LYS A CA 1
ATOM 539 C C . LYS A 1 71 ? 0.449 49.758 -11.504 1.00 31.95 71 LYS A C 1
ATOM 541 O O . LYS A 1 71 ? 0.944 48.863 -10.832 1.00 31.95 71 LYS A O 1
ATOM 546 N N . VAL A 1 72 ? 0.236 49.694 -12.811 1.00 31.84 72 VAL A N 1
ATOM 547 C CA . VAL A 1 72 ? 0.664 48.682 -13.778 1.00 31.84 72 VAL A CA 1
ATOM 548 C C . VAL A 1 72 ? 2.130 48.924 -14.159 1.00 31.84 72 VAL A C 1
ATOM 550 O O . VAL A 1 72 ? 2.512 50.080 -14.343 1.00 31.84 72 VAL A O 1
ATOM 553 N N . PHE A 1 73 ? 2.912 47.863 -14.388 1.00 30.02 73 PHE A N 1
ATOM 554 C CA . PHE A 1 73 ? 3.967 47.870 -15.409 1.00 30.02 73 PHE A CA 1
ATOM 555 C C . PHE A 1 73 ? 4.214 46.463 -15.975 1.00 30.02 73 PHE A C 1
ATOM 557 O O . PHE A 1 73 ? 4.028 45.456 -15.301 1.00 30.02 73 PHE A O 1
ATOM 564 N N . SER A 1 74 ? 4.570 46.438 -17.255 1.00 28.59 74 SER A N 1
ATOM 565 C CA . SER A 1 74 ? 4.580 45.318 -18.196 1.00 28.59 74 SER A CA 1
ATOM 566 C C . SER A 1 74 ? 6.013 44.901 -18.547 1.00 28.59 74 SER A C 1
ATOM 568 O O . SER A 1 74 ? 6.886 45.763 -18.590 1.00 28.59 74 SER A O 1
ATOM 570 N N . GLY A 1 75 ? 6.203 43.644 -18.974 1.00 27.56 75 GLY A N 1
ATOM 571 C CA . GLY A 1 75 ? 7.097 4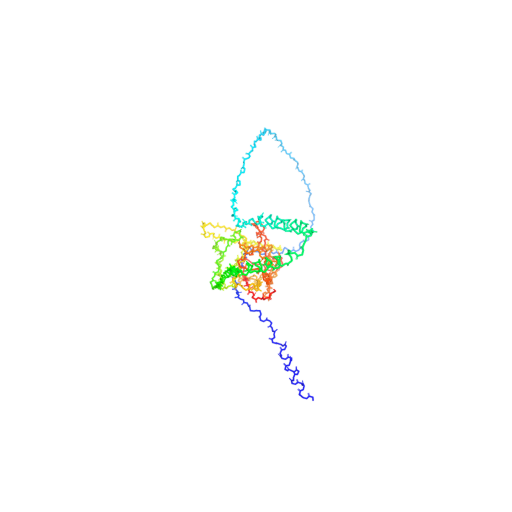3.339 -20.103 1.00 27.56 75 GLY A CA 1
ATOM 572 C C . GLY A 1 75 ? 8.104 42.197 -19.924 1.00 27.56 75 GLY A C 1
ATOM 573 O O . GLY A 1 75 ? 9.010 42.333 -19.119 1.00 27.56 75 GLY A O 1
ATOM 574 N N . LYS A 1 76 ? 7.916 41.151 -20.760 1.00 27.94 76 LYS A N 1
ATOM 575 C CA . LYS A 1 76 ? 8.870 40.353 -21.588 1.00 27.94 76 LYS A CA 1
ATOM 576 C C . LYS A 1 76 ? 10.194 39.881 -20.938 1.00 27.94 76 LYS A C 1
ATOM 578 O O . LYS A 1 76 ? 10.858 40.625 -20.250 1.00 27.94 76 LYS A O 1
ATOM 583 N N . GLU A 1 77 ? 10.686 38.663 -21.170 1.00 30.67 77 GLU A N 1
ATOM 584 C CA . GLU A 1 77 ? 10.980 38.086 -22.487 1.00 30.67 77 GLU A CA 1
ATOM 585 C C . GLU A 1 77 ? 11.335 36.587 -22.380 1.00 30.67 77 GLU A C 1
ATOM 587 O O . GLU A 1 77 ? 11.783 36.105 -21.341 1.00 30.67 77 GLU A O 1
ATOM 592 N N . ALA A 1 78 ? 11.125 35.857 -23.475 1.00 32.47 78 ALA A N 1
ATOM 593 C CA . ALA A 1 78 ? 11.474 34.452 -23.652 1.00 32.47 78 ALA A CA 1
ATOM 594 C C . ALA A 1 78 ? 12.885 34.297 -24.245 1.00 32.47 78 ALA A C 1
ATOM 596 O O . ALA A 1 78 ? 13.352 35.162 -24.983 1.00 32.47 78 ALA A O 1
ATOM 597 N N . SER A 1 79 ? 13.522 33.141 -24.045 1.00 30.12 79 SER A N 1
ATOM 598 C CA . SER A 1 79 ? 14.558 32.655 -24.966 1.00 30.12 79 SER A CA 1
ATOM 599 C C . SER A 1 79 ? 14.544 31.134 -25.059 1.00 30.12 79 SER A C 1
ATOM 601 O O . SER A 1 79 ? 14.844 30.424 -24.104 1.00 30.12 79 SER A O 1
ATOM 603 N N . SER A 1 80 ? 14.157 30.653 -26.244 1.00 29.50 80 SER A N 1
ATOM 604 C CA . SER A 1 80 ? 14.266 29.264 -26.682 1.00 29.50 80 SER A CA 1
ATOM 605 C C . SER A 1 80 ? 15.648 29.014 -27.282 1.00 29.50 80 SER A C 1
ATOM 607 O O . SER A 1 80 ? 16.090 29.800 -28.121 1.00 29.50 80 SER A O 1
ATOM 609 N N . VAL A 1 81 ? 16.275 27.885 -26.964 1.00 31.61 81 VAL A N 1
ATOM 610 C CA . VAL A 1 81 ? 17.445 27.387 -27.698 1.00 31.61 81 VAL A CA 1
ATOM 611 C C . VAL A 1 81 ? 16.965 26.369 -28.736 1.00 31.61 81 VAL A C 1
ATOM 613 O O . VAL A 1 81 ? 16.414 25.327 -28.390 1.00 31.61 81 VAL A O 1
ATOM 616 N N . LYS A 1 82 ? 17.145 26.692 -30.024 1.00 31.23 82 LYS A N 1
ATOM 617 C CA . LYS A 1 82 ? 16.963 25.771 -31.156 1.00 31.23 82 LYS A CA 1
ATOM 618 C C . LYS A 1 82 ? 18.261 25.001 -31.384 1.00 31.23 82 LYS A C 1
ATOM 620 O O . LYS A 1 82 ? 19.290 25.617 -31.642 1.00 31.23 82 LYS A O 1
ATOM 625 N N . GLN A 1 83 ? 18.193 23.674 -31.393 1.00 32.31 83 GLN A N 1
ATOM 626 C CA . GLN A 1 83 ? 19.268 22.817 -31.886 1.00 32.31 83 GLN A CA 1
ATOM 627 C C . GLN A 1 83 ? 18.853 22.289 -33.265 1.00 32.31 83 GLN A C 1
ATOM 629 O O . GLN A 1 83 ? 17.943 21.474 -33.386 1.00 32.31 83 GLN A O 1
ATOM 634 N N . SER A 1 84 ? 19.470 22.836 -34.313 1.00 34.72 84 SER A N 1
ATOM 635 C CA . SER A 1 84 ? 19.297 22.420 -35.707 1.00 34.72 84 SER A CA 1
ATOM 636 C C . SER A 1 84 ? 20.598 21.788 -36.177 1.00 34.72 84 SER A C 1
ATOM 638 O O . SER A 1 84 ? 21.630 22.453 -36.197 1.00 34.72 84 SER A O 1
ATOM 640 N N . GLY A 1 85 ? 20.539 20.522 -36.577 1.00 34.44 85 GLY A N 1
ATOM 641 C CA . GLY A 1 85 ? 21.632 19.815 -37.232 1.00 34.44 85 GLY A CA 1
ATOM 642 C C . GLY A 1 85 ? 21.053 18.799 -38.204 1.00 34.44 85 GLY A C 1
ATOM 643 O O . GLY A 1 85 ? 20.856 17.643 -37.849 1.00 34.44 85 GLY A O 1
ATOM 644 N N . VAL A 1 86 ? 20.722 19.252 -39.412 1.00 42.34 86 VAL A N 1
ATOM 645 C CA . VAL A 1 86 ? 20.421 18.378 -40.551 1.00 42.34 86 VAL A CA 1
ATOM 646 C C . VAL A 1 86 ? 21.762 17.935 -41.139 1.00 42.34 86 VAL A C 1
ATOM 648 O O . VAL A 1 86 ? 22.585 18.778 -41.492 1.00 42.34 86 VAL A O 1
ATOM 651 N N . LEU A 1 87 ? 21.995 16.625 -41.210 1.00 41.06 87 LEU A N 1
ATOM 652 C CA . LEU A 1 87 ? 23.143 16.033 -41.906 1.00 41.06 87 LEU A CA 1
ATOM 653 C C . LEU A 1 87 ? 22.873 16.014 -43.426 1.00 41.06 87 LEU A C 1
ATOM 655 O O . LEU A 1 87 ? 21.722 15.822 -43.822 1.00 41.06 87 LEU A O 1
ATOM 659 N N . PRO A 1 88 ? 23.884 16.196 -44.294 1.00 37.72 88 PRO A N 1
ATOM 660 C CA . PRO A 1 88 ? 23.679 16.179 -45.740 1.00 37.72 88 PRO A CA 1
ATOM 661 C C . PRO A 1 88 ? 23.380 14.768 -46.272 1.00 37.72 88 PRO A C 1
ATOM 663 O O . PRO A 1 88 ? 24.028 13.794 -45.891 1.00 37.72 88 PRO A O 1
ATOM 666 N N . HIS A 1 89 ? 22.427 14.679 -47.204 1.00 39.94 89 HIS A N 1
ATOM 667 C CA . HIS A 1 89 ? 22.193 13.497 -48.034 1.00 39.94 89 HIS A CA 1
ATOM 668 C C . HIS A 1 89 ? 23.246 13.392 -49.153 1.00 39.94 89 HIS A C 1
ATOM 670 O O . HIS A 1 89 ? 23.638 14.388 -49.759 1.00 39.94 89 HIS A O 1
ATOM 676 N N . THR A 1 90 ? 23.695 12.165 -49.414 1.00 39.50 90 THR A N 1
ATOM 677 C CA . THR A 1 90 ? 24.654 11.759 -50.451 1.00 39.50 90 THR A CA 1
ATOM 678 C C . THR A 1 90 ? 24.022 11.592 -51.834 1.00 39.50 90 THR A C 1
ATOM 680 O O . THR A 1 90 ? 22.936 11.028 -51.931 1.00 39.50 90 THR A O 1
ATOM 683 N N . GLY A 1 91 ? 24.802 11.903 -52.878 1.00 39.81 91 GLY A N 1
ATOM 684 C CA . GLY A 1 91 ? 24.819 11.158 -54.144 1.00 39.81 91 GLY A CA 1
ATOM 685 C C . GLY A 1 91 ? 23.762 11.543 -55.176 1.00 39.81 91 GLY A C 1
ATOM 686 O O . GLY A 1 91 ? 22.738 10.879 -55.272 1.00 39.81 91 GLY A O 1
ATOM 687 N N . ASP A 1 92 ? 24.065 12.540 -56.008 1.00 34.56 92 ASP A N 1
ATOM 688 C CA . ASP A 1 92 ? 23.327 12.802 -57.245 1.00 34.56 92 ASP A CA 1
ATOM 689 C C . ASP A 1 92 ? 24.329 12.759 -58.413 1.00 34.56 92 ASP A C 1
ATOM 691 O O . ASP A 1 92 ? 25.246 13.582 -58.482 1.00 34.56 92 ASP A O 1
ATOM 695 N N . THR A 1 93 ? 24.221 11.760 -59.294 1.00 41.41 93 THR A N 1
ATOM 696 C CA . THR A 1 93 ? 24.956 11.714 -60.569 1.00 41.41 93 THR A CA 1
ATOM 697 C C . THR A 1 93 ? 23.976 11.947 -61.706 1.00 41.41 93 THR A C 1
ATOM 699 O O . THR A 1 93 ? 23.032 11.187 -61.910 1.00 41.41 93 THR A O 1
ATOM 702 N N . SER A 1 94 ? 24.217 13.026 -62.441 1.00 38.28 94 SER A N 1
ATO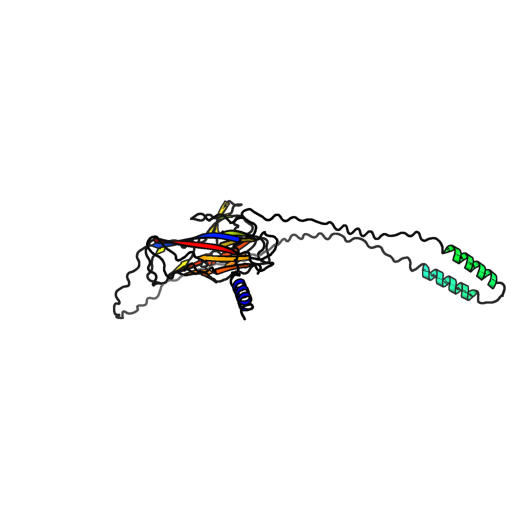M 703 C CA . SER A 1 94 ? 23.390 13.552 -63.515 1.00 38.28 94 SER A CA 1
ATOM 704 C C . SER A 1 94 ? 23.625 12.824 -64.843 1.00 38.28 94 SER A C 1
ATOM 706 O O . SER A 1 94 ? 24.471 13.208 -65.647 1.00 38.28 94 SER A O 1
ATOM 708 N N . ASP A 1 95 ? 22.801 11.825 -65.147 1.00 45.28 95 ASP A N 1
ATOM 709 C CA . ASP A 1 95 ? 22.737 11.241 -66.492 1.00 45.28 95 ASP A CA 1
ATOM 710 C C . ASP A 1 95 ? 21.886 12.119 -67.425 1.00 45.28 95 ASP A C 1
ATOM 712 O O . ASP A 1 95 ? 20.691 11.896 -67.622 1.00 45.28 95 ASP A O 1
ATOM 716 N N . ARG A 1 96 ? 22.490 13.163 -68.015 1.00 42.34 96 ARG A N 1
ATOM 717 C CA . ARG A 1 96 ? 21.833 13.980 -69.063 1.00 42.34 96 ARG A CA 1
ATOM 718 C C . ARG A 1 96 ? 22.661 14.254 -70.326 1.00 42.34 96 ARG A C 1
ATOM 720 O O . ARG A 1 96 ? 22.301 15.159 -71.070 1.00 42.34 96 ARG A O 1
ATOM 727 N N . TRP A 1 97 ? 23.705 13.478 -70.637 1.00 43.25 97 TRP A N 1
ATOM 728 C CA . TRP A 1 97 ? 24.541 13.751 -71.829 1.00 43.25 97 TRP A CA 1
ATOM 729 C C . TRP A 1 97 ? 24.690 12.636 -72.878 1.00 43.25 97 TRP A C 1
ATOM 731 O O . TRP A 1 97 ? 25.259 12.897 -73.934 1.00 43.25 97 TRP A O 1
ATOM 741 N N . ASN A 1 98 ? 24.093 11.451 -72.704 1.00 44.94 98 ASN A N 1
ATOM 742 C CA . ASN A 1 98 ? 24.252 10.355 -73.682 1.00 44.94 98 ASN A CA 1
ATOM 743 C C . ASN A 1 98 ? 23.122 10.213 -74.722 1.00 44.94 98 ASN A C 1
ATOM 745 O O . ASN A 1 98 ? 23.208 9.363 -75.603 1.00 44.94 98 ASN A O 1
ATOM 749 N N . ILE A 1 99 ? 22.088 11.063 -74.694 1.00 48.44 99 ILE A N 1
ATOM 750 C CA . ILE A 1 99 ? 20.960 10.966 -75.648 1.00 48.44 99 ILE A CA 1
ATOM 751 C C . ILE A 1 99 ? 21.129 11.907 -76.859 1.00 48.44 99 ILE A C 1
ATOM 753 O O . ILE A 1 99 ? 20.548 11.670 -77.915 1.00 48.44 99 ILE A O 1
ATOM 757 N N . VAL A 1 100 ? 21.991 12.928 -76.781 1.00 46.62 100 VAL A N 1
ATOM 758 C CA . VAL A 1 100 ? 22.157 13.899 -77.883 1.00 46.62 100 VAL A CA 1
ATOM 759 C C . VAL A 1 100 ? 23.082 13.374 -78.998 1.00 46.62 100 VAL A C 1
ATOM 761 O O . VAL A 1 100 ? 22.890 13.713 -80.164 1.00 46.62 100 VAL A O 1
ATOM 764 N N . GLY A 1 101 ? 24.026 12.474 -78.691 1.00 45.69 101 GLY A N 1
ATOM 765 C CA . GLY A 1 101 ? 24.962 11.917 -79.682 1.00 45.69 101 GLY A CA 1
ATOM 766 C C . GLY A 1 101 ? 24.352 10.881 -80.640 1.00 45.69 101 GLY A C 1
ATOM 767 O O . GLY A 1 101 ? 24.699 10.848 -81.820 1.00 45.69 101 GLY A O 1
ATOM 768 N N . GLY A 1 102 ? 23.401 10.065 -80.169 1.00 47.81 102 GLY A N 1
ATOM 769 C CA . GLY A 1 102 ? 22.796 8.991 -80.974 1.00 47.81 102 GLY A CA 1
ATOM 770 C C . GLY A 1 102 ? 21.838 9.486 -82.065 1.00 47.81 102 GLY A C 1
ATOM 771 O O . GLY A 1 102 ? 21.727 8.874 -83.128 1.00 47.81 102 GLY A O 1
ATOM 772 N N . VAL A 1 103 ? 21.183 10.630 -81.844 1.00 52.62 103 VAL A N 1
ATOM 773 C CA . VAL A 1 103 ? 20.173 11.170 -82.771 1.00 52.62 103 VAL A CA 1
ATOM 774 C C . VAL A 1 103 ? 20.813 11.810 -84.014 1.00 52.62 103 VAL A C 1
ATOM 776 O O . VAL A 1 103 ? 20.233 11.760 -85.099 1.00 52.62 103 VAL A O 1
ATOM 779 N N . LEU A 1 104 ? 22.045 12.324 -83.913 1.00 50.78 104 LEU A N 1
ATOM 780 C CA . LEU A 1 104 ? 22.762 12.912 -85.054 1.00 50.78 104 LEU A CA 1
ATOM 781 C C . LEU A 1 104 ? 23.357 11.861 -86.009 1.00 50.78 104 LEU A C 1
ATOM 783 O O . LEU A 1 104 ? 23.408 12.093 -87.217 1.00 50.78 104 LEU A O 1
ATOM 787 N N . LEU A 1 105 ? 23.737 10.681 -85.506 1.00 53.25 105 LEU A N 1
ATOM 788 C CA . LEU A 1 105 ? 24.290 9.605 -86.340 1.00 53.25 105 LEU A CA 1
ATOM 789 C C . LEU A 1 105 ? 23.222 8.910 -87.198 1.00 53.25 105 LEU A C 1
ATOM 791 O O . LEU A 1 105 ? 23.476 8.591 -88.361 1.00 53.25 105 LEU A O 1
ATOM 795 N N . LEU A 1 106 ? 22.002 8.744 -86.681 1.00 52.91 106 LEU A N 1
ATOM 796 C CA . LEU A 1 106 ? 20.904 8.137 -87.443 1.00 52.91 106 LEU A CA 1
ATOM 797 C C . LEU A 1 106 ? 20.388 9.059 -88.561 1.00 52.91 106 LEU A C 1
ATOM 799 O O . LEU A 1 106 ? 20.091 8.584 -89.659 1.00 52.91 106 LEU A O 1
ATOM 803 N N . GLY A 1 107 ? 20.364 10.378 -88.336 1.00 55.84 107 GLY A N 1
ATOM 804 C CA . GLY A 1 107 ? 19.978 11.357 -89.361 1.00 55.84 107 GLY A CA 1
ATOM 805 C C . GLY A 1 107 ? 20.924 11.387 -90.572 1.00 55.84 107 GLY A C 1
ATOM 806 O O . GLY A 1 107 ? 20.470 11.503 -91.716 1.00 55.84 107 GLY A O 1
ATOM 807 N N . GLY A 1 108 ? 22.231 11.209 -90.340 1.00 61.72 108 GLY A N 1
ATOM 808 C CA . GLY A 1 108 ? 23.244 11.149 -91.401 1.00 61.72 108 GLY A CA 1
ATOM 809 C C . GLY A 1 108 ? 23.121 9.904 -92.285 1.00 61.72 108 GLY A C 1
ATOM 810 O O . GLY A 1 108 ? 23.224 9.996 -93.510 1.00 61.72 108 GLY A O 1
ATOM 811 N N . ILE A 1 109 ? 22.816 8.750 -91.684 1.00 62.12 109 ILE A N 1
ATOM 812 C CA . ILE A 1 109 ? 22.664 7.475 -92.404 1.00 62.12 109 ILE A CA 1
ATOM 813 C C . ILE A 1 109 ? 21.412 7.491 -93.294 1.00 62.12 109 ILE A C 1
ATOM 815 O O . ILE A 1 109 ? 21.467 7.051 -94.444 1.00 62.12 109 ILE A O 1
ATOM 819 N N . VAL A 1 110 ? 20.301 8.067 -92.821 1.00 65.50 110 VAL A N 1
ATOM 820 C CA . VAL A 1 110 ? 19.063 8.183 -93.616 1.00 65.50 110 VAL A CA 1
ATOM 821 C C . VAL A 1 110 ? 19.234 9.161 -94.786 1.00 65.50 110 VAL A C 1
ATOM 823 O O . VAL A 1 110 ? 18.794 8.861 -95.898 1.00 65.50 110 VAL A O 1
ATOM 826 N N . SER A 1 111 ? 19.945 10.279 -94.592 1.00 62.47 111 SER A N 1
ATOM 827 C CA . SER A 1 111 ? 20.262 11.215 -95.687 1.00 62.47 111 SER A CA 1
ATOM 828 C C . SER A 1 111 ? 21.182 10.594 -96.745 1.00 62.47 111 SER A C 1
ATOM 830 O O . SER A 1 111 ? 20.972 10.789 -97.943 1.00 62.47 111 SER A O 1
ATOM 832 N N . TYR A 1 112 ? 22.158 9.780 -96.333 1.00 62.94 112 TYR A N 1
ATOM 833 C CA . TYR A 1 112 ? 23.055 9.075 -97.253 1.00 62.94 112 TYR A CA 1
ATOM 834 C C . TYR A 1 112 ? 22.337 7.978 -98.069 1.00 62.94 112 TYR A C 1
ATOM 836 O O . TYR A 1 112 ? 22.571 7.831 -99.274 1.00 62.94 112 TYR A O 1
ATOM 844 N N . LEU A 1 113 ? 21.399 7.250 -97.450 1.00 62.62 113 LEU A N 1
ATOM 845 C CA . LEU A 1 113 ? 20.564 6.246 -98.126 1.00 62.62 113 LEU A CA 1
ATOM 846 C C . LEU A 1 113 ? 19.554 6.870 -99.106 1.00 62.62 113 LEU A C 1
ATOM 848 O O . LEU A 1 113 ? 19.256 6.279 -100.144 1.00 62.62 113 LEU A O 1
ATOM 852 N N . LEU A 1 114 ? 19.061 8.081 -98.828 1.00 62.12 114 LEU A N 1
ATOM 853 C CA . LEU A 1 114 ? 18.196 8.818 -99.755 1.00 62.12 114 LEU A CA 1
ATOM 854 C C . LEU A 1 114 ? 18.978 9.379 -100.955 1.00 62.12 114 LEU A C 1
ATOM 856 O O . LEU A 1 114 ? 18.489 9.305 -102.084 1.00 62.12 114 LEU A O 1
ATOM 860 N N . CYS A 1 115 ? 20.215 9.848 -100.751 1.00 56.91 115 CYS A N 1
ATOM 861 C CA . CYS A 1 115 ? 21.081 10.333 -101.833 1.00 56.91 115 CYS A CA 1
ATOM 862 C C . CYS A 1 115 ? 21.552 9.228 -102.795 1.00 56.91 115 CYS A C 1
ATOM 864 O O . CYS A 1 115 ? 21.804 9.500 -103.968 1.00 56.91 115 CYS A O 1
ATOM 866 N N . THR A 1 116 ? 21.632 7.972 -102.351 1.00 57.97 116 THR A N 1
ATOM 867 C CA . THR A 1 116 ? 22.099 6.845 -103.184 1.00 57.97 116 THR A CA 1
ATOM 868 C C . THR A 1 116 ? 20.994 6.167 -104.004 1.00 57.97 116 THR A C 1
ATOM 870 O O . THR A 1 116 ? 21.267 5.258 -104.789 1.00 57.97 116 THR A O 1
ATOM 873 N N . ARG A 1 117 ? 19.746 6.655 -103.939 1.00 53.75 117 ARG A N 1
ATOM 874 C CA . ARG A 1 117 ? 18.601 6.120 -104.702 1.00 53.75 117 ARG A CA 1
ATOM 875 C C . ARG A 1 117 ? 18.537 6.584 -106.171 1.00 53.75 117 ARG A C 1
ATOM 877 O O . ARG A 1 117 ? 17.486 6.495 -106.803 1.00 53.75 117 ARG A O 1
ATOM 884 N N . ARG A 1 118 ? 19.652 7.053 -106.744 1.00 55.56 118 ARG A N 1
ATOM 885 C CA . ARG A 1 118 ? 19.791 7.365 -108.178 1.00 55.56 118 ARG A CA 1
ATOM 886 C C . ARG A 1 118 ? 20.967 6.602 -108.803 1.00 55.56 118 ARG A C 1
ATOM 888 O O . ARG A 1 118 ? 22.115 6.990 -108.665 1.00 55.56 118 ARG A O 1
ATOM 895 N N . ASN A 1 119 ? 20.614 5.551 -109.548 1.00 53.34 119 ASN A N 1
ATOM 896 C CA . ASN A 1 119 ? 21.322 4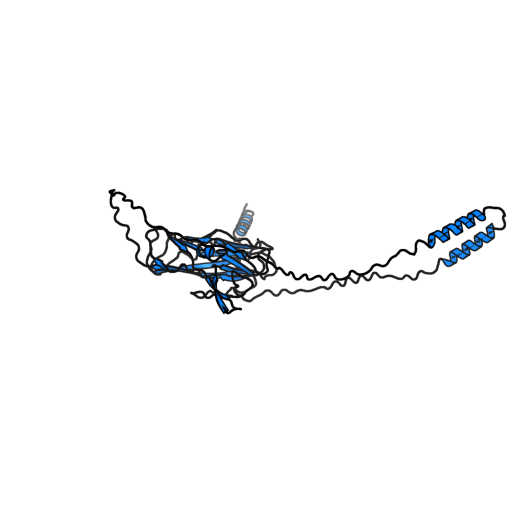.953 -110.690 1.00 53.34 119 ASN A CA 1
ATOM 897 C C . ASN A 1 119 ? 22.822 4.601 -110.568 1.00 53.34 119 ASN A C 1
ATOM 899 O O . ASN A 1 119 ? 23.680 5.455 -110.768 1.00 53.34 119 ASN A O 1
ATOM 903 N N . LYS A 1 120 ? 23.120 3.290 -110.464 1.00 58.44 120 LYS A N 1
ATOM 904 C CA . LYS A 1 120 ? 23.935 2.467 -111.407 1.00 58.44 120 LYS A CA 1
ATOM 905 C C . LYS A 1 120 ? 24.316 1.109 -110.765 1.00 58.44 120 LYS A C 1
ATOM 907 O O . LYS A 1 120 ? 24.555 1.048 -109.560 1.00 58.44 120 LYS A O 1
ATOM 912 N N . PRO A 1 121 ? 24.424 0.008 -111.540 1.00 51.34 121 PRO A N 1
ATOM 913 C CA . PRO A 1 121 ? 24.554 -1.365 -111.018 1.00 51.34 121 PRO A CA 1
ATOM 914 C C . PRO A 1 121 ? 25.937 -1.720 -110.434 1.00 51.34 121 PRO A C 1
ATOM 916 O O . PRO A 1 121 ? 26.133 -2.842 -109.973 1.00 51.34 121 PRO A O 1
ATOM 919 N N . LEU A 1 122 ? 26.889 -0.781 -110.414 1.00 52.03 122 LEU A N 1
ATOM 920 C CA . LEU A 1 122 ? 28.248 -1.000 -109.905 1.00 52.03 122 LEU A CA 1
ATOM 921 C C . LEU A 1 122 ? 28.368 -0.791 -108.379 1.00 52.03 122 LEU A C 1
ATOM 923 O O . LEU A 1 122 ? 29.307 -1.281 -107.759 1.00 52.03 122 LEU A O 1
ATOM 927 N N . HIS A 1 123 ? 27.387 -0.140 -107.744 1.00 52.88 123 HIS A N 1
ATOM 928 C CA . HIS A 1 123 ? 27.426 0.161 -106.306 1.00 52.88 123 HIS A CA 1
ATOM 929 C C . HIS A 1 123 ? 26.967 -0.987 -105.394 1.00 52.88 123 HIS A C 1
ATOM 931 O O . HIS A 1 123 ? 27.294 -0.985 -104.211 1.00 52.88 123 HIS A O 1
ATOM 937 N N . ARG A 1 124 ? 26.262 -1.999 -105.924 1.00 52.97 124 ARG A N 1
ATOM 938 C CA . ARG A 1 124 ? 25.689 -3.099 -105.121 1.00 52.97 124 ARG A CA 1
ATOM 939 C C . ARG A 1 124 ? 26.750 -4.042 -104.534 1.00 52.97 124 ARG A C 1
ATOM 941 O O . ARG A 1 124 ? 26.496 -4.685 -103.521 1.00 52.97 124 ARG A O 1
ATOM 948 N N . LYS A 1 125 ? 27.938 -4.117 -105.148 1.00 51.56 125 LYS A N 1
ATOM 949 C CA . LYS A 1 125 ? 29.060 -4.921 -104.633 1.00 51.56 125 LYS A CA 1
ATOM 950 C C . LYS A 1 125 ? 29.919 -4.157 -103.619 1.00 51.56 125 LYS A C 1
ATOM 952 O O . LYS A 1 125 ? 30.391 -4.771 -102.669 1.00 51.56 125 LYS A O 1
ATOM 957 N N . LEU A 1 126 ? 30.051 -2.833 -103.756 1.00 53.59 126 LEU A N 1
ATOM 958 C CA . LEU A 1 126 ? 30.790 -2.011 -102.788 1.00 53.59 126 LEU A CA 1
ATOM 959 C C . LEU A 1 126 ? 30.012 -1.792 -101.480 1.00 53.59 126 LEU A C 1
ATOM 961 O O . LEU A 1 126 ? 30.614 -1.804 -100.411 1.00 53.59 126 LEU A O 1
ATOM 965 N N . THR A 1 127 ? 28.683 -1.658 -101.530 1.00 56.19 127 THR A N 1
ATOM 966 C CA . THR A 1 127 ? 27.862 -1.508 -100.312 1.00 56.19 127 THR A CA 1
ATOM 967 C C . THR A 1 127 ? 27.812 -2.785 -99.470 1.00 56.19 127 THR A C 1
ATOM 969 O O . THR A 1 127 ? 27.784 -2.710 -98.245 1.00 56.19 127 THR A O 1
ATOM 972 N N . SER A 1 128 ? 27.884 -3.959 -100.106 1.00 49.69 128 SER A N 1
ATOM 973 C CA . SER A 1 128 ? 27.951 -5.252 -99.411 1.00 49.69 128 SER A CA 1
ATOM 974 C C . SER A 1 128 ? 29.277 -5.469 -98.676 1.00 49.69 128 SER A C 1
ATOM 976 O O . SER A 1 128 ? 29.289 -6.138 -97.649 1.00 49.69 128 SER A O 1
ATOM 978 N N . LEU A 1 129 ? 30.385 -4.914 -99.178 1.00 52.28 129 LEU A N 1
ATOM 979 C CA . LEU A 1 129 ? 31.704 -5.030 -98.543 1.00 52.28 129 LEU A CA 1
ATOM 980 C C . LEU A 1 129 ? 31.874 -4.053 -97.366 1.00 52.28 129 LEU A C 1
ATOM 982 O O . LEU A 1 129 ? 32.527 -4.389 -96.383 1.00 52.28 129 LEU A O 1
ATOM 986 N N . LEU A 1 130 ? 31.221 -2.888 -97.414 1.00 55.44 130 LEU A N 1
ATOM 987 C CA . LEU A 1 130 ? 31.260 -1.898 -96.329 1.00 55.44 130 LEU A CA 1
ATOM 988 C C . LEU A 1 130 ? 30.375 -2.290 -95.127 1.00 55.44 130 LEU A C 1
ATOM 990 O O . LEU A 1 130 ? 30.739 -2.018 -93.986 1.00 55.44 130 LEU A O 1
ATOM 994 N N . LEU A 1 131 ? 29.271 -3.014 -95.356 1.00 53.84 131 LEU A N 1
ATOM 995 C CA . LEU A 1 131 ? 28.429 -3.579 -94.288 1.00 53.84 131 LEU A CA 1
ATOM 996 C C . LEU A 1 131 ? 29.132 -4.697 -93.497 1.00 53.84 131 LEU A C 1
ATOM 998 O O . LEU A 1 131 ? 28.992 -4.765 -92.279 1.00 53.84 131 LEU A O 1
ATOM 1002 N N . VAL A 1 132 ? 29.939 -5.532 -94.161 1.00 54.31 132 VAL A N 1
ATOM 1003 C CA . VAL A 1 132 ? 30.694 -6.608 -93.490 1.00 54.31 132 VAL A CA 1
ATOM 1004 C C . VAL A 1 132 ? 31.846 -6.042 -92.648 1.00 54.31 132 VAL A C 1
ATOM 1006 O O . VAL A 1 132 ? 32.126 -6.564 -91.572 1.00 54.31 132 VAL A O 1
ATOM 1009 N N . SER A 1 133 ? 32.458 -4.929 -93.070 1.00 51.12 133 SER A N 1
ATOM 1010 C CA . SER A 1 133 ? 33.524 -4.271 -92.299 1.00 51.12 133 SER A CA 1
ATOM 1011 C C . SER A 1 133 ? 33.018 -3.526 -91.056 1.00 51.12 133 SER A C 1
ATOM 1013 O O . SER A 1 133 ? 33.762 -3.423 -90.087 1.00 51.12 133 SER A O 1
ATOM 1015 N N . ILE A 1 134 ? 31.776 -3.024 -91.055 1.00 52.22 134 ILE A N 1
ATOM 1016 C CA . ILE A 1 134 ? 31.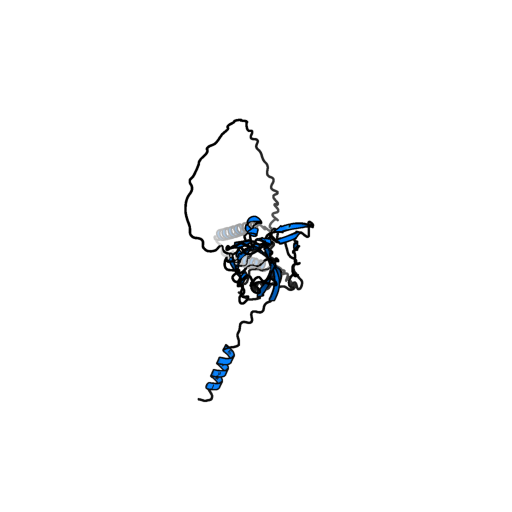179 -2.334 -89.894 1.00 52.22 134 ILE A CA 1
ATOM 1017 C C . ILE A 1 134 ? 30.588 -3.335 -88.883 1.00 52.22 134 ILE A C 1
ATOM 1019 O O . ILE A 1 134 ? 30.605 -3.075 -87.682 1.00 52.22 134 ILE A O 1
ATOM 1023 N N . CYS A 1 135 ? 30.150 -4.522 -89.321 1.00 46.91 135 CYS A N 1
ATOM 1024 C CA . CYS A 1 135 ? 29.755 -5.594 -88.397 1.00 46.91 135 CYS A CA 1
ATOM 1025 C C . CYS A 1 135 ? 30.935 -6.192 -87.610 1.00 46.91 135 CYS A C 1
ATOM 1027 O O . CYS A 1 135 ? 30.714 -6.749 -86.537 1.00 46.91 135 CYS A O 1
ATOM 1029 N N . LEU A 1 136 ? 32.176 -6.056 -88.092 1.00 43.84 136 LEU A N 1
ATOM 1030 C CA . LEU A 1 136 ? 33.356 -6.605 -87.414 1.00 43.84 136 LEU A CA 1
ATOM 1031 C C . LEU A 1 136 ? 33.923 -5.691 -86.310 1.00 43.84 136 LEU A C 1
ATOM 1033 O O . LEU A 1 136 ? 34.741 -6.140 -85.516 1.00 43.84 136 LEU A O 1
ATOM 1037 N N . THR A 1 137 ? 33.470 -4.435 -86.209 1.00 46.00 137 THR A N 1
ATOM 1038 C CA . THR A 1 137 ? 33.919 -3.480 -85.173 1.00 46.00 137 THR A CA 1
ATOM 1039 C C . THR A 1 137 ? 32.957 -3.339 -83.988 1.00 46.00 137 THR A C 1
ATOM 1041 O O . THR A 1 137 ? 33.227 -2.553 -83.087 1.00 46.00 137 THR A O 1
ATOM 1044 N N . VAL A 1 138 ? 31.851 -4.094 -83.956 1.00 46.44 138 VAL A N 1
ATOM 1045 C CA . VAL A 1 138 ? 30.881 -4.100 -82.833 1.00 46.44 138 VAL A CA 1
ATOM 1046 C C . VAL A 1 138 ? 31.086 -5.301 -81.896 1.00 46.44 138 VAL A C 1
ATOM 1048 O O . VAL A 1 138 ? 30.417 -5.423 -80.880 1.00 46.44 138 VAL A O 1
ATOM 1051 N N . PHE A 1 139 ? 32.069 -6.160 -82.173 1.00 41.00 139 PHE A N 1
ATOM 1052 C CA . PHE A 1 139 ? 32.478 -7.238 -81.268 1.00 41.00 139 PHE A CA 1
ATOM 1053 C C . PHE A 1 139 ? 33.774 -6.876 -80.531 1.00 41.00 139 PHE A C 1
ATOM 1055 O O . PHE A 1 139 ? 34.751 -7.621 -80.531 1.00 41.00 139 PHE A O 1
ATOM 1062 N N . LEU A 1 140 ? 33.796 -5.700 -79.902 1.00 42.22 140 LEU A N 1
ATOM 1063 C CA . LEU A 1 140 ? 34.657 -5.531 -78.737 1.00 42.22 140 LEU A CA 1
ATOM 1064 C C . LEU A 1 140 ? 33.959 -6.282 -77.599 1.00 42.22 140 LEU A C 1
ATOM 1066 O O . LEU A 1 140 ? 32.770 -6.034 -77.389 1.00 42.22 140 LEU A O 1
ATOM 1070 N N . PRO A 1 141 ? 34.624 -7.206 -76.883 1.00 44.16 141 PRO A N 1
ATOM 1071 C CA . PRO A 1 141 ? 34.068 -7.675 -75.629 1.00 44.16 141 PRO A CA 1
ATOM 1072 C C . PRO A 1 141 ? 33.911 -6.426 -74.767 1.00 44.16 141 PRO A C 1
ATOM 1074 O O . PRO A 1 141 ? 34.905 -5.790 -74.411 1.00 44.16 141 PRO A O 1
ATOM 1077 N N . GLU A 1 142 ? 32.670 -6.031 -74.483 1.00 42.41 142 GLU A N 1
ATOM 1078 C CA . GLU A 1 142 ? 32.415 -5.148 -73.358 1.00 42.41 142 GLU A CA 1
ATOM 1079 C C . GLU A 1 142 ? 33.190 -5.769 -72.199 1.00 42.41 142 GLU A C 1
ATOM 1081 O O . GLU A 1 142 ? 33.011 -6.954 -71.892 1.00 42.41 142 GLU A O 1
ATOM 1086 N N . SER A 1 143 ? 34.127 -5.029 -71.601 1.00 41.06 143 SER A N 1
ATOM 1087 C CA . SER A 1 143 ? 34.605 -5.443 -70.294 1.00 41.06 143 SER A CA 1
ATOM 1088 C C . SER A 1 143 ? 33.342 -5.547 -69.463 1.00 41.06 143 SER A C 1
ATOM 1090 O O . SER A 1 143 ? 32.688 -4.527 -69.239 1.00 41.06 143 SER A O 1
ATOM 1092 N N . LEU A 1 144 ? 32.975 -6.772 -69.081 1.00 40.19 144 LEU A N 1
ATOM 1093 C CA . LEU A 1 144 ? 32.030 -7.038 -68.013 1.00 40.19 144 LEU A CA 1
ATOM 1094 C C . LEU A 1 144 ? 32.626 -6.363 -66.782 1.00 40.19 144 LEU A C 1
ATOM 1096 O O . LEU A 1 144 ? 33.313 -6.974 -65.967 1.00 40.19 144 LEU A O 1
ATOM 1100 N N . VAL A 1 145 ? 32.394 -5.059 -66.672 1.00 40.75 145 VAL A N 1
ATOM 1101 C CA . VAL A 1 145 ? 32.435 -4.360 -65.413 1.00 40.75 145 VAL A CA 1
ATOM 1102 C C . VAL A 1 145 ? 31.200 -4.898 -64.725 1.00 40.75 145 VAL A C 1
ATOM 1104 O O . VAL A 1 145 ? 30.101 -4.361 -64.839 1.00 40.75 145 VAL A O 1
ATOM 1107 N N . PHE A 1 146 ? 31.378 -6.024 -64.038 1.00 42.94 146 PHE A N 1
ATOM 1108 C CA . PHE A 1 146 ? 30.558 -6.292 -62.882 1.00 42.94 146 PHE A CA 1
ATOM 1109 C C . PHE A 1 146 ? 30.756 -5.073 -61.979 1.00 42.94 146 PHE A C 1
ATOM 1111 O O . PHE A 1 146 ? 31.694 -5.005 -61.188 1.00 42.94 146 PHE A O 1
ATOM 1118 N N . SER A 1 147 ? 29.848 -4.100 -62.071 1.00 38.75 147 SER A N 1
ATOM 1119 C CA . SER A 1 147 ? 29.386 -3.472 -60.851 1.00 38.75 147 SER A CA 1
ATOM 1120 C C . SER A 1 147 ? 28.713 -4.608 -60.103 1.00 38.75 147 SER A C 1
ATOM 1122 O O . SER A 1 147 ? 27.523 -4.880 -60.247 1.00 38.75 147 SER A O 1
ATOM 1124 N N . ALA A 1 148 ? 29.509 -5.364 -59.352 1.00 37.38 148 ALA A N 1
ATOM 1125 C CA . ALA A 1 148 ? 28.945 -5.971 -58.183 1.00 37.38 148 ALA A CA 1
ATOM 1126 C C . ALA A 1 148 ? 28.376 -4.775 -57.417 1.00 37.38 148 ALA A C 1
ATOM 1128 O O . ALA A 1 148 ? 29.121 -3.923 -56.930 1.00 37.38 148 ALA A O 1
ATOM 1129 N N . SER A 1 149 ? 27.049 -4.666 -57.413 1.00 39.97 149 SER A N 1
ATOM 1130 C CA . SER A 1 149 ? 26.328 -3.925 -56.397 1.00 39.97 149 SER A CA 1
ATOM 1131 C C . SER A 1 149 ? 26.671 -4.622 -55.084 1.00 39.97 149 SER A C 1
ATOM 1133 O O . SER A 1 149 ? 25.933 -5.444 -54.549 1.00 39.97 149 SER A O 1
ATOM 1135 N N . TRP A 1 150 ? 27.872 -4.340 -54.587 1.00 40.31 150 TRP A N 1
ATOM 1136 C CA . TRP A 1 150 ? 28.189 -4.444 -53.190 1.00 40.31 150 TRP A CA 1
ATOM 1137 C C . TRP A 1 150 ? 27.367 -3.322 -52.569 1.00 40.31 150 TRP A C 1
ATOM 1139 O O . TRP A 1 150 ? 27.848 -2.219 -52.339 1.00 40.31 150 TRP A O 1
ATOM 1149 N N . ASN A 1 151 ? 26.095 -3.602 -52.324 1.00 49.53 151 ASN A N 1
ATOM 1150 C CA . ASN A 1 151 ? 25.496 -3.133 -51.100 1.00 49.53 151 ASN A CA 1
ATOM 1151 C C . ASN A 1 151 ? 25.972 -4.152 -50.061 1.00 49.53 151 ASN A C 1
ATOM 1153 O O . ASN A 1 151 ? 25.269 -5.146 -49.864 1.00 49.53 151 ASN A O 1
ATOM 1157 N N . PRO A 1 152 ? 27.159 -4.018 -49.427 1.00 46.06 152 PRO A N 1
ATOM 1158 C CA . PRO A 1 152 ? 27.380 -4.764 -48.212 1.00 46.06 152 PRO A CA 1
ATOM 1159 C C . PRO A 1 152 ? 26.373 -4.177 -47.228 1.00 46.06 152 PRO A C 1
ATOM 1161 O O . PRO A 1 152 ? 26.643 -3.198 -46.538 1.00 46.06 152 PRO A O 1
ATOM 1164 N N . THR A 1 153 ? 25.168 -4.741 -47.174 1.00 52.56 153 THR A N 1
ATOM 1165 C CA . THR A 1 153 ? 24.352 -4.601 -45.982 1.00 52.56 153 THR A CA 1
ATOM 1166 C C . THR A 1 153 ? 25.091 -5.420 -44.939 1.00 52.56 153 THR A C 1
ATOM 1168 O O . THR A 1 153 ? 24.860 -6.615 -44.764 1.00 52.56 153 THR A O 1
ATOM 1171 N N . ALA A 1 154 ? 26.084 -4.786 -44.318 1.00 50.50 154 ALA A N 1
ATOM 1172 C CA . ALA A 1 154 ? 26.718 -5.279 -43.120 1.00 50.50 154 ALA A CA 1
ATOM 1173 C C . ALA A 1 154 ? 25.632 -5.261 -42.043 1.00 50.50 154 ALA A C 1
ATOM 1175 O O . ALA A 1 154 ? 25.444 -4.278 -41.331 1.00 50.50 154 ALA A O 1
ATOM 1176 N N . ASN A 1 155 ? 24.847 -6.334 -41.985 1.00 59.59 155 ASN A N 1
ATOM 1177 C CA . ASN A 1 155 ? 23.920 -6.560 -40.896 1.00 59.59 155 ASN A CA 1
ATOM 1178 C C . ASN A 1 155 ? 24.775 -6.868 -39.669 1.00 59.59 155 ASN A C 1
ATOM 1180 O O . ASN A 1 155 ? 25.231 -7.997 -39.485 1.00 59.59 155 ASN A O 1
ATOM 1184 N N . SER A 1 156 ? 25.042 -5.845 -38.860 1.00 57.94 156 SER A N 1
ATOM 1185 C CA . SER A 1 156 ? 25.605 -6.049 -37.534 1.00 57.94 156 SER A CA 1
ATOM 1186 C C . SER A 1 156 ? 24.573 -6.813 -36.710 1.00 57.94 156 SER A C 1
ATOM 1188 O O . SER A 1 156 ? 23.458 -6.333 -36.498 1.00 57.94 156 SER A O 1
ATOM 1190 N N . LYS A 1 157 ? 24.917 -8.030 -36.287 1.00 57.91 157 LYS A N 1
ATOM 1191 C CA . LYS A 1 157 ? 24.141 -8.742 -35.274 1.00 57.91 157 LYS A CA 1
ATOM 1192 C C . LYS A 1 157 ? 24.572 -8.179 -33.927 1.00 57.91 157 LYS A C 1
ATOM 1194 O O . LYS A 1 157 ? 25.676 -8.449 -33.469 1.00 57.91 157 LYS A O 1
ATOM 1199 N N . ALA A 1 158 ? 23.728 -7.338 -33.344 1.00 57.22 158 ALA A N 1
ATOM 1200 C CA . ALA A 1 158 ? 23.890 -6.921 -31.963 1.00 57.22 158 ALA A CA 1
ATOM 1201 C C . ALA A 1 158 ? 23.233 -7.979 -31.073 1.00 57.22 158 ALA A C 1
ATOM 1203 O O . ALA A 1 158 ? 22.008 -8.095 -31.054 1.00 57.22 158 ALA A O 1
ATOM 1204 N N . ASP A 1 159 ? 24.045 -8.741 -30.347 1.00 50.53 159 ASP A N 1
ATOM 1205 C CA . ASP A 1 159 ? 23.549 -9.611 -29.288 1.00 50.53 159 ASP A CA 1
ATOM 1206 C C . ASP A 1 159 ? 23.440 -8.785 -28.001 1.00 50.53 159 ASP A C 1
ATOM 1208 O O . ASP A 1 159 ? 24.429 -8.256 -27.491 1.00 50.53 159 ASP A O 1
ATOM 1212 N N . MET A 1 160 ? 22.219 -8.640 -27.485 1.00 54.91 160 MET A N 1
ATOM 1213 C CA . MET A 1 160 ? 21.951 -7.983 -26.207 1.00 54.91 160 MET A CA 1
ATOM 1214 C C . MET A 1 160 ? 21.544 -9.042 -25.187 1.00 54.91 160 MET A C 1
ATOM 1216 O O . MET A 1 160 ? 20.482 -9.654 -25.304 1.00 54.91 160 MET A O 1
ATOM 1220 N N . PHE A 1 161 ? 22.374 -9.239 -24.166 1.00 56.56 161 PHE A N 1
ATOM 1221 C CA . PHE A 1 161 ? 22.026 -10.071 -23.020 1.00 56.56 161 PHE A CA 1
ATOM 1222 C C . PHE A 1 161 ? 21.366 -9.205 -21.951 1.00 56.56 161 PHE A C 1
ATOM 1224 O O . PHE A 1 161 ? 21.952 -8.234 -21.476 1.00 56.56 161 PHE A O 1
ATOM 1231 N N . TYR A 1 162 ? 20.141 -9.560 -21.568 1.00 61.19 162 TYR A N 1
ATOM 1232 C CA . TYR A 1 162 ? 19.467 -8.943 -20.434 1.00 61.19 162 TYR A CA 1
ATOM 1233 C C . TYR A 1 162 ? 19.708 -9.785 -19.181 1.00 61.19 162 TYR A C 1
ATOM 1235 O O . TYR A 1 162 ? 19.178 -10.891 -19.051 1.00 61.19 162 TYR A O 1
ATOM 1243 N N . THR A 1 163 ? 20.500 -9.262 -18.248 1.00 64.44 163 THR A N 1
ATOM 1244 C CA . THR A 1 163 ? 20.640 -9.866 -16.921 1.00 64.44 163 THR A CA 1
ATOM 1245 C C . THR A 1 163 ? 19.491 -9.385 -16.048 1.00 64.44 163 THR A C 1
ATOM 1247 O O . THR A 1 163 ? 19.361 -8.191 -15.782 1.00 64.44 163 THR A O 1
ATOM 1250 N N . LYS A 1 164 ? 18.651 -10.318 -15.595 1.00 69.69 164 LYS A N 1
ATOM 1251 C CA . LYS A 1 164 ? 17.563 -10.021 -14.656 1.00 69.69 164 LYS A CA 1
ATOM 1252 C C . LYS A 1 164 ? 18.143 -9.481 -13.350 1.00 69.69 164 LYS A C 1
ATOM 1254 O O . LYS A 1 164 ? 19.074 -10.075 -12.805 1.00 69.69 164 LYS A O 1
ATOM 1259 N N . ASN A 1 165 ? 17.577 -8.390 -12.836 1.00 72.62 165 ASN A N 1
ATOM 1260 C CA . ASN A 1 165 ? 17.957 -7.897 -11.517 1.00 72.62 165 ASN A CA 1
ATOM 1261 C C . ASN A 1 165 ? 17.519 -8.923 -10.457 1.00 72.62 165 ASN A C 1
ATOM 1263 O O . ASN A 1 165 ? 16.349 -9.294 -10.397 1.00 72.62 165 ASN A O 1
ATOM 1267 N N . ALA A 1 166 ? 18.471 -9.417 -9.668 1.00 75.88 166 ALA A N 1
ATOM 1268 C CA . ALA A 1 166 ? 18.222 -10.349 -8.568 1.00 75.88 166 ALA A CA 1
ATOM 1269 C C . ALA A 1 166 ? 18.206 -9.650 -7.195 1.00 75.88 166 ALA A C 1
ATOM 1271 O O . ALA A 1 166 ? 17.901 -10.286 -6.188 1.00 75.88 166 ALA A O 1
ATOM 1272 N N . GLY A 1 167 ? 18.578 -8.368 -7.152 1.00 83.25 167 GLY A N 1
ATOM 1273 C CA . GLY A 1 167 ? 18.632 -7.558 -5.943 1.00 83.25 167 GLY A CA 1
ATOM 1274 C C . GLY A 1 167 ? 17.301 -6.894 -5.604 1.00 83.25 167 GLY A C 1
ATOM 1275 O O . GLY A 1 167 ? 16.272 -7.160 -6.222 1.00 83.25 167 GLY A O 1
ATOM 1276 N N . GLU A 1 168 ? 17.352 -6.030 -4.597 1.00 88.31 168 GLU A N 1
ATOM 1277 C CA . GLU A 1 168 ? 16.248 -5.154 -4.204 1.00 88.31 168 GLU A CA 1
ATOM 1278 C C . GLU A 1 168 ? 16.290 -3.882 -5.057 1.00 88.31 168 GLU A C 1
ATOM 1280 O O . GLU A 1 168 ? 17.370 -3.375 -5.383 1.00 88.31 168 GLU A O 1
ATOM 1285 N N . THR A 1 169 ? 15.120 -3.353 -5.404 1.00 93.19 169 THR A N 1
ATOM 1286 C CA . THR A 1 169 ? 15.003 -2.006 -5.971 1.00 93.19 169 THR A CA 1
ATOM 1287 C C . THR A 1 169 ? 14.686 -1.048 -4.833 1.00 93.19 169 THR A C 1
ATOM 1289 O O . THR A 1 169 ? 13.832 -1.334 -3.995 1.00 93.19 169 THR A O 1
ATOM 1292 N N . LYS A 1 170 ? 15.392 0.081 -4.767 1.00 95.25 170 LYS A N 1
ATOM 1293 C CA . LYS A 1 170 ? 15.170 1.052 -3.696 1.00 95.25 170 LYS A CA 1
ATOM 1294 C C . LYS A 1 170 ? 13.843 1.795 -3.877 1.00 95.25 170 LYS A C 1
ATOM 1296 O O . LYS A 1 170 ? 13.426 2.023 -5.018 1.00 95.25 170 LYS A O 1
ATOM 1301 N N . PRO A 1 171 ? 13.211 2.230 -2.777 1.00 96.88 171 PRO A N 1
ATOM 1302 C CA . PRO A 1 171 ? 12.068 3.125 -2.847 1.00 96.88 171 PRO A CA 1
ATOM 1303 C C . PRO A 1 171 ? 12.443 4.449 -3.534 1.00 96.88 171 PRO A C 1
ATOM 1305 O O . PRO A 1 171 ? 13.556 4.954 -3.365 1.00 96.88 171 PRO A O 1
ATOM 1308 N N . VAL A 1 172 ? 11.512 5.025 -4.290 1.00 97.06 172 VAL A N 1
ATOM 1309 C CA . VAL A 1 172 ? 11.650 6.333 -4.943 1.00 97.06 172 VAL A CA 1
ATOM 1310 C C . VAL A 1 172 ? 10.622 7.328 -4.414 1.00 97.06 172 VAL A C 1
ATOM 1312 O O . VAL A 1 172 ? 9.614 6.958 -3.814 1.00 97.06 172 VAL A O 1
ATOM 1315 N N . ASP A 1 173 ? 10.875 8.613 -4.634 1.00 95.12 173 ASP A N 1
ATOM 1316 C CA . ASP A 1 173 ? 9.987 9.689 -4.226 1.00 95.12 173 ASP A CA 1
ATOM 1317 C C . ASP A 1 173 ? 8.632 9.551 -4.951 1.00 95.12 173 ASP A C 1
ATOM 1319 O O . ASP A 1 173 ? 8.587 9.592 -6.184 1.00 95.12 173 ASP A O 1
ATOM 1323 N N . PRO A 1 174 ? 7.502 9.427 -4.227 1.00 92.75 174 PRO A N 1
ATOM 1324 C CA . PRO A 1 174 ? 6.190 9.302 -4.853 1.00 92.75 174 PRO A CA 1
ATOM 1325 C C . PRO A 1 174 ? 5.746 10.539 -5.650 1.00 92.75 174 PRO A C 1
ATOM 1327 O O . PRO A 1 174 ? 4.845 10.446 -6.492 1.00 92.75 174 PRO A O 1
ATOM 1330 N N . ASP A 1 175 ? 6.356 11.699 -5.416 1.00 92.00 175 ASP A N 1
ATOM 1331 C CA . ASP A 1 175 ? 6.136 12.905 -6.218 1.00 92.00 175 ASP A CA 1
ATOM 1332 C C . ASP A 1 175 ? 7.092 12.973 -7.417 1.00 92.00 175 ASP A C 1
ATOM 1334 O O . ASP A 1 175 ? 6.711 13.486 -8.471 1.00 92.00 175 ASP A O 1
ATOM 1338 N N . HIS A 1 176 ? 8.285 12.383 -7.285 1.00 93.50 176 HIS A N 1
ATOM 1339 C CA . HIS A 1 176 ? 9.346 12.367 -8.295 1.00 93.50 176 HIS A CA 1
ATOM 1340 C C . HIS A 1 176 ? 9.952 10.956 -8.438 1.00 93.50 176 HIS A C 1
ATOM 1342 O O . HIS A 1 176 ? 11.054 10.712 -7.951 1.00 93.50 176 HIS A O 1
ATOM 1348 N N . PRO A 1 177 ? 9.301 10.014 -9.153 1.00 92.00 177 PRO A N 1
ATOM 1349 C CA . PRO A 1 177 ? 9.711 8.600 -9.189 1.00 92.00 177 PRO A CA 1
ATOM 1350 C C . PRO A 1 177 ? 11.108 8.291 -9.765 1.00 92.00 177 PRO A C 1
ATOM 1352 O O . PRO A 1 177 ? 11.458 7.125 -9.925 1.00 92.00 177 PRO A O 1
ATOM 1355 N N . GLY A 1 178 ? 11.882 9.305 -10.159 1.00 92.94 178 GLY A N 1
ATOM 1356 C CA . GLY A 1 178 ? 13.284 9.174 -10.560 1.00 92.94 178 GLY A CA 1
ATOM 1357 C C . GLY A 1 178 ? 14.286 9.441 -9.430 1.00 92.94 178 GLY A C 1
ATOM 1358 O O . GLY A 1 178 ? 15.479 9.245 -9.642 1.00 92.94 178 GLY A O 1
ATOM 1359 N N . GLU A 1 179 ? 13.835 9.894 -8.257 1.00 95.19 179 GLU A N 1
ATOM 1360 C CA . GLU A 1 179 ? 14.690 10.204 -7.107 1.00 95.19 179 GLU A CA 1
ATOM 1361 C C . GLU A 1 179 ? 14.568 9.120 -6.034 1.00 95.19 179 GLU A C 1
ATOM 1363 O O . GLU A 1 179 ? 13.471 8.842 -5.563 1.00 95.19 179 GLU A O 1
ATOM 1368 N N . GLU A 1 180 ? 15.681 8.510 -5.620 1.00 96.81 180 GLU A N 1
ATOM 1369 C CA . GLU A 1 180 ? 15.672 7.511 -4.543 1.00 96.81 180 GLU A CA 1
ATOM 1370 C C . GLU A 1 180 ? 15.387 8.150 -3.176 1.00 96.81 180 GLU A C 1
ATOM 1372 O O . GLU A 1 180 ? 15.906 9.224 -2.839 1.00 96.81 180 GLU A O 1
ATOM 1377 N N . VAL A 1 181 ? 14.616 7.443 -2.351 1.00 96.56 181 VAL A N 1
ATOM 1378 C CA . VAL A 1 181 ? 14.287 7.850 -0.983 1.00 96.56 181 VAL A CA 1
ATOM 1379 C C . VAL A 1 181 ? 14.528 6.724 0.014 1.00 96.56 181 VAL A C 1
ATOM 1381 O O . VAL A 1 181 ? 14.498 5.540 -0.315 1.00 96.56 181 VAL A O 1
ATOM 1384 N N . GLU A 1 182 ? 14.713 7.111 1.269 1.00 95.44 182 GLU A N 1
ATOM 1385 C CA . GLU A 1 182 ? 14.673 6.222 2.422 1.00 95.44 182 GLU A CA 1
ATOM 1386 C C . GLU A 1 182 ? 13.381 6.486 3.213 1.00 95.44 182 GLU A C 1
ATOM 1388 O O . GLU A 1 182 ? 13.144 7.623 3.639 1.00 95.44 182 GLU A O 1
ATOM 1393 N N . PRO A 1 183 ? 12.502 5.484 3.388 1.00 93.00 183 PRO A N 1
ATOM 1394 C CA . PRO A 1 183 ? 11.319 5.624 4.228 1.00 93.00 183 PRO A CA 1
ATOM 1395 C C . PRO A 1 183 ? 11.706 5.812 5.700 1.00 93.00 183 PRO A C 1
ATOM 1397 O O . PRO A 1 183 ? 12.353 4.950 6.288 1.00 93.00 183 PRO A O 1
ATOM 1400 N N . ASP A 1 184 ? 11.241 6.894 6.322 1.00 90.94 184 ASP A N 1
ATOM 1401 C CA . ASP A 1 184 ? 11.536 7.233 7.726 1.00 90.94 184 ASP A CA 1
ATOM 1402 C C . ASP A 1 184 ? 10.317 6.936 8.618 1.00 90.94 184 ASP A C 1
ATOM 1404 O O . ASP A 1 184 ? 9.767 7.790 9.314 1.00 90.94 184 ASP A O 1
ATOM 1408 N N . SER A 1 185 ? 9.784 5.720 8.469 1.00 87.50 185 SER A N 1
ATOM 1409 C CA . SER A 1 185 ? 8.532 5.291 9.103 1.00 87.50 185 SER A CA 1
ATOM 1410 C C . SER A 1 185 ? 8.767 4.764 10.517 1.00 87.50 185 SER A C 1
ATOM 1412 O O . SER A 1 185 ? 9.782 4.127 10.785 1.00 87.50 185 SER A O 1
ATOM 1414 N N . ILE A 1 186 ? 7.782 4.949 11.403 1.00 84.62 186 ILE A N 1
ATOM 1415 C CA . ILE A 1 186 ? 7.736 4.293 12.717 1.00 84.62 186 ILE A CA 1
ATOM 1416 C C . ILE A 1 186 ? 6.439 3.464 12.800 1.00 84.62 186 ILE A C 1
ATOM 1418 O O . ILE A 1 186 ? 5.356 4.046 12.694 1.00 84.62 186 ILE A O 1
ATOM 1422 N N . PRO A 1 187 ? 6.512 2.129 12.983 1.00 88.12 187 PRO A N 1
ATOM 1423 C CA . PRO A 1 187 ? 7.732 1.309 12.999 1.00 88.12 187 PRO A CA 1
ATOM 1424 C C . PRO A 1 187 ? 8.488 1.378 11.663 1.00 88.12 187 PRO A C 1
ATOM 1426 O O . PRO A 1 187 ? 7.917 1.805 10.654 1.00 88.12 187 PRO A O 1
ATOM 1429 N N . GLN A 1 188 ? 9.759 0.964 11.667 1.00 92.50 188 GLN A N 1
ATOM 1430 C CA . GLN A 1 188 ? 10.575 0.921 10.452 1.00 92.50 188 GLN A CA 1
ATOM 1431 C C . GLN A 1 188 ? 9.877 0.065 9.385 1.00 92.50 188 GLN A C 1
ATOM 1433 O O . GLN A 1 188 ? 9.272 -0.965 9.693 1.00 92.50 188 GLN A O 1
ATOM 1438 N N . ALA A 1 189 ? 9.909 0.524 8.134 1.00 92.81 189 ALA A N 1
ATOM 1439 C CA . ALA A 1 189 ? 9.346 -0.227 7.021 1.00 92.81 189 ALA A CA 1
ATOM 1440 C C . ALA A 1 189 ? 10.170 -1.493 6.752 1.00 92.81 189 ALA A C 1
ATOM 1442 O O . ALA A 1 189 ? 11.392 -1.498 6.918 1.00 92.81 189 ALA A O 1
ATOM 1443 N N . ASN A 1 190 ? 9.498 -2.554 6.308 1.00 93.06 190 ASN A N 1
ATOM 1444 C CA . ASN A 1 190 ? 10.182 -3.767 5.883 1.00 93.06 190 ASN A CA 1
ATOM 1445 C C . ASN A 1 190 ? 11.023 -3.491 4.622 1.00 93.06 190 ASN A C 1
ATOM 1447 O O . ASN A 1 190 ? 10.633 -2.646 3.804 1.00 93.06 190 ASN A O 1
ATOM 1451 N N . PRO A 1 191 ? 12.164 -4.182 4.444 1.00 92.88 191 PRO A N 1
ATOM 1452 C CA . PRO A 1 191 ? 12.949 -4.068 3.222 1.00 92.88 191 PRO A CA 1
ATOM 1453 C C . PRO A 1 191 ? 12.149 -4.567 2.014 1.00 92.88 191 PRO A C 1
ATOM 1455 O O . PRO A 1 191 ? 11.246 -5.399 2.147 1.00 92.88 191 PRO A O 1
ATOM 1458 N N . GLY A 1 192 ? 12.495 -4.057 0.834 1.00 94.62 192 GLY A N 1
ATOM 1459 C CA . GLY A 1 192 ? 11.910 -4.508 -0.420 1.00 94.62 192 GLY A CA 1
ATOM 1460 C C . GLY A 1 192 ? 12.175 -5.993 -0.668 1.00 94.62 192 GLY A C 1
ATOM 1461 O O . GLY A 1 192 ? 13.162 -6.575 -0.219 1.00 94.62 192 GLY A O 1
ATOM 1462 N N . THR A 1 193 ? 11.274 -6.625 -1.406 1.00 95.25 193 THR A N 1
ATOM 1463 C CA . THR A 1 193 ? 11.458 -8.006 -1.859 1.00 95.25 193 THR A CA 1
ATOM 1464 C C . THR A 1 193 ? 12.502 -8.069 -2.974 1.00 95.25 193 THR A C 1
ATOM 1466 O O . THR A 1 193 ? 12.675 -7.132 -3.753 1.00 95.25 193 THR A O 1
ATOM 1469 N N . LYS A 1 194 ? 13.224 -9.187 -3.047 1.00 91.94 194 LYS A N 1
ATOM 1470 C CA . LYS A 1 194 ? 14.280 -9.406 -4.041 1.00 91.94 194 LYS A CA 1
ATOM 1471 C C . LYS A 1 194 ? 13.720 -9.990 -5.326 1.00 91.94 194 LYS A C 1
ATOM 1473 O O . LYS A 1 194 ? 12.789 -10.791 -5.294 1.00 91.94 194 LYS A O 1
ATOM 1478 N N . GLY A 1 195 ? 14.399 -9.702 -6.430 1.00 90.31 195 GLY A N 1
ATOM 1479 C CA . GLY A 1 195 ? 14.185 -10.381 -7.700 1.00 90.31 195 GLY A CA 1
ATOM 1480 C C . GLY A 1 195 ? 13.603 -9.482 -8.786 1.00 90.31 195 GLY A C 1
ATOM 1481 O O . GLY A 1 195 ? 13.366 -8.296 -8.576 1.00 90.31 195 GLY A O 1
ATOM 1482 N N . PRO A 1 196 ? 13.388 -10.042 -9.986 1.00 90.31 196 PRO A N 1
ATOM 1483 C CA . PRO A 1 196 ? 13.032 -9.255 -11.159 1.00 90.31 196 PRO A CA 1
ATOM 1484 C C . PRO A 1 196 ? 11.557 -8.849 -11.201 1.00 90.31 196 PRO A C 1
ATOM 1486 O O . PRO A 1 196 ? 11.199 -8.042 -12.046 1.00 90.31 196 PRO A O 1
ATOM 1489 N N . LEU A 1 197 ? 10.706 -9.417 -10.348 1.00 93.44 197 LEU A N 1
ATOM 1490 C CA . LEU A 1 197 ? 9.351 -8.940 -10.101 1.00 93.44 197 LEU A CA 1
ATOM 1491 C C . LEU A 1 197 ? 9.212 -8.764 -8.590 1.00 93.44 197 LEU A C 1
ATOM 1493 O O . LEU A 1 197 ? 9.156 -9.758 -7.868 1.00 93.44 197 LEU A O 1
ATOM 1497 N N . SER A 1 198 ? 9.215 -7.518 -8.128 1.00 95.75 198 SER A N 1
ATOM 1498 C CA . SER A 1 198 ? 9.350 -7.177 -6.713 1.00 95.75 198 SER A CA 1
ATOM 1499 C C . SER A 1 198 ? 8.300 -6.172 -6.251 1.00 95.75 198 SER A C 1
ATOM 1501 O O . SER A 1 198 ? 7.820 -5.325 -7.007 1.00 95.75 198 SER A O 1
ATOM 1503 N N . ILE A 1 199 ? 7.956 -6.275 -4.971 1.00 98.12 199 ILE A N 1
ATOM 1504 C CA . ILE A 1 199 ? 7.386 -5.195 -4.165 1.00 98.12 199 ILE A CA 1
ATOM 1505 C C . ILE A 1 199 ? 8.556 -4.524 -3.451 1.00 98.12 199 ILE A C 1
ATOM 1507 O O . ILE A 1 199 ? 9.231 -5.165 -2.644 1.00 98.12 199 ILE A O 1
ATOM 1511 N N . ASP A 1 200 ? 8.806 -3.262 -3.765 1.00 97.62 200 ASP A N 1
ATOM 1512 C CA . ASP A 1 200 ? 9.993 -2.531 -3.312 1.00 97.62 200 ASP A CA 1
ATOM 1513 C C . ASP A 1 200 ? 9.731 -1.800 -1.992 1.00 97.62 200 ASP A C 1
ATOM 1515 O O . ASP A 1 200 ? 10.626 -1.634 -1.166 1.00 97.62 200 ASP A O 1
ATOM 1519 N N . PHE A 1 201 ? 8.485 -1.364 -1.794 1.00 98.25 201 PHE A N 1
ATOM 1520 C CA . PHE A 1 201 ? 8.041 -0.649 -0.605 1.00 98.25 201 PHE A CA 1
ATOM 1521 C C . PHE A 1 201 ? 6.519 -0.644 -0.507 1.00 98.25 201 PHE A C 1
ATOM 1523 O O . PHE A 1 201 ? 5.845 -0.468 -1.519 1.00 98.25 201 PHE A O 1
ATOM 1530 N N . ALA A 1 202 ? 5.980 -0.730 0.708 1.00 98.25 202 ALA A N 1
ATOM 1531 C CA . ALA A 1 202 ? 4.611 -0.323 0.997 1.00 98.25 202 ALA A CA 1
ATOM 1532 C C . ALA A 1 202 ? 4.566 0.457 2.315 1.00 98.25 202 ALA A C 1
ATOM 1534 O O . ALA A 1 202 ? 5.120 0.019 3.325 1.00 98.25 202 ALA A O 1
ATOM 1535 N N . SER A 1 203 ? 3.886 1.605 2.315 1.00 98.12 203 SER A N 1
ATOM 1536 C CA . SER A 1 203 ? 3.764 2.457 3.499 1.00 98.12 203 SER A CA 1
ATOM 1537 C C . SER A 1 203 ? 3.161 1.720 4.700 1.00 98.12 203 SER A C 1
ATOM 1539 O O . SER A 1 203 ? 2.144 1.027 4.588 1.00 98.12 203 SER A O 1
ATOM 1541 N N . ASN A 1 204 ? 3.735 1.958 5.882 1.00 97.81 204 ASN A N 1
ATOM 1542 C CA . ASN A 1 204 ? 3.051 1.706 7.148 1.00 97.81 204 ASN A CA 1
ATOM 1543 C C . ASN A 1 204 ? 1.947 2.763 7.325 1.00 97.81 204 ASN A C 1
ATOM 1545 O O . ASN A 1 204 ? 2.216 3.962 7.273 1.00 97.81 204 ASN A O 1
ATOM 1549 N N . ILE A 1 205 ? 0.708 2.330 7.548 1.00 98.00 205 ILE A N 1
ATOM 1550 C CA . ILE A 1 205 ? -0.463 3.206 7.636 1.00 98.00 205 ILE A CA 1
ATOM 1551 C C . ILE A 1 205 ? -0.703 3.598 9.094 1.00 98.00 205 ILE A C 1
ATOM 1553 O O . ILE A 1 205 ? -1.043 2.765 9.931 1.00 98.00 205 ILE A O 1
ATOM 1557 N N . GLN A 1 206 ? -0.547 4.879 9.416 1.00 97.25 206 GLN A N 1
ATOM 1558 C CA . GLN A 1 206 ? -0.731 5.388 10.777 1.00 97.25 206 GLN A CA 1
ATOM 1559 C C . GLN A 1 206 ? -1.890 6.377 10.824 1.00 97.25 206 GLN A C 1
ATOM 1561 O O . GLN A 1 206 ? -1.837 7.409 10.171 1.00 97.25 206 GLN A O 1
ATOM 1566 N N . PHE A 1 207 ? -2.915 6.098 11.621 1.00 97.56 207 PHE A N 1
ATOM 1567 C CA . PHE A 1 207 ? -4.073 6.977 11.814 1.00 97.56 207 PHE A CA 1
ATOM 1568 C C . PHE A 1 207 ? -3.872 7.993 12.944 1.00 97.56 207 PHE A C 1
ATOM 1570 O O . PHE A 1 207 ? -4.638 8.944 13.056 1.00 97.56 207 PHE A O 1
ATOM 1577 N N . GLY A 1 208 ? -2.831 7.836 13.766 1.00 94.81 208 GLY A N 1
ATOM 1578 C CA . GLY A 1 208 ? -2.553 8.733 14.889 1.00 94.81 208 GLY A CA 1
ATOM 1579 C C . GLY A 1 208 ? -3.440 8.463 16.106 1.00 94.81 208 GLY A C 1
ATOM 1580 O O . GLY A 1 208 ? -3.905 7.339 16.300 1.00 94.81 208 GLY A O 1
ATOM 1581 N N . SER A 1 209 ? -3.618 9.487 16.945 1.00 96.38 209 SER A N 1
ATOM 1582 C CA . SER A 1 209 ? -4.378 9.419 18.198 1.00 96.38 209 SER A CA 1
ATOM 1583 C C . SER A 1 209 ? -5.663 10.222 18.104 1.00 96.38 209 SER A C 1
ATOM 1585 O O . SER A 1 209 ? -5.624 11.379 17.689 1.00 96.38 209 SER A O 1
ATOM 1587 N N . HIS A 1 210 ? -6.769 9.620 18.534 1.00 96.31 210 HIS A N 1
ATOM 1588 C CA . HIS A 1 210 ? -8.100 10.218 18.503 1.00 96.31 210 HIS A CA 1
ATOM 1589 C C . HIS A 1 210 ? -8.860 9.924 19.791 1.00 96.31 210 HIS A C 1
ATOM 1591 O O . HIS A 1 210 ? -8.716 8.851 20.373 1.00 96.31 210 HIS A O 1
ATOM 1597 N N . GLU A 1 211 ? -9.699 10.859 20.223 1.00 95.06 211 GLU A N 1
ATOM 1598 C CA . GLU A 1 211 ? -10.597 10.620 21.351 1.00 95.06 211 GLU A CA 1
ATOM 1599 C C . GLU A 1 211 ? -11.734 9.670 20.956 1.00 95.06 211 GLU A C 1
ATOM 1601 O O . GLU A 1 211 ? -12.225 9.679 19.823 1.00 95.06 211 GLU A O 1
ATOM 1606 N N . ILE A 1 212 ? -12.153 8.831 21.902 1.00 93.44 212 ILE A N 1
ATOM 1607 C CA . ILE A 1 212 ? -13.303 7.952 21.724 1.00 93.44 212 ILE A CA 1
ATOM 1608 C C . ILE A 1 212 ? -14.574 8.795 21.664 1.00 93.44 212 ILE A C 1
ATOM 1610 O O . ILE A 1 212 ? -14.881 9.554 22.580 1.00 93.44 212 ILE A O 1
ATOM 1614 N N . THR A 1 213 ? -15.363 8.592 20.610 1.00 91.69 213 THR A N 1
ATOM 1615 C CA . THR A 1 213 ? -16.689 9.199 20.473 1.00 91.69 213 THR A CA 1
ATOM 1616 C C . THR A 1 213 ? -17.782 8.129 20.485 1.00 91.69 213 THR A C 1
ATOM 1618 O O . THR A 1 213 ? -17.574 6.966 20.115 1.00 91.69 213 THR A O 1
ATOM 1621 N N . GLY A 1 214 ? -18.986 8.529 20.902 1.00 90.56 214 GLY A N 1
ATOM 1622 C CA . GLY A 1 214 ? -20.192 7.696 20.840 1.00 90.56 214 GLY A CA 1
ATOM 1623 C C . GLY A 1 214 ? -20.833 7.625 19.448 1.00 90.56 214 GLY A C 1
ATOM 1624 O O . GLY A 1 214 ? -21.963 7.165 19.335 1.00 90.56 214 GLY A O 1
ATOM 1625 N N . GLN A 1 215 ? -20.158 8.115 18.401 1.00 94.12 215 GLN A N 1
ATOM 1626 C CA . GLN A 1 215 ? -20.688 8.186 17.038 1.00 94.12 215 GLN A CA 1
ATOM 1627 C C . GLN A 1 215 ? -19.865 7.339 16.063 1.00 94.12 215 GLN A C 1
ATOM 1629 O O . GLN A 1 215 ? -18.870 6.708 16.437 1.00 94.12 215 GLN A O 1
ATOM 1634 N N . THR A 1 216 ? -20.340 7.271 14.817 1.00 96.88 216 THR A N 1
ATOM 1635 C CA . THR A 1 216 ? -19.566 6.716 13.706 1.00 96.88 216 THR A CA 1
ATOM 1636 C C . THR A 1 216 ? -18.544 7.754 13.265 1.00 96.88 216 THR A C 1
ATOM 1638 O O . THR A 1 216 ? -18.929 8.877 12.945 1.00 96.88 216 THR A O 1
ATOM 1641 N N . GLU A 1 217 ? -17.273 7.369 13.213 1.0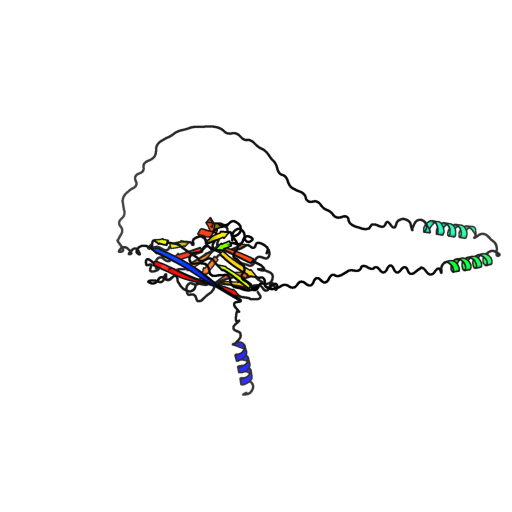0 96.81 217 GLU A N 1
ATOM 1642 C CA . GLU A 1 217 ? -16.160 8.259 12.865 1.00 96.81 217 GLU A CA 1
ATOM 1643 C C . GLU A 1 217 ? -15.383 7.742 11.658 1.00 96.81 217 GLU A C 1
ATOM 1645 O O . GLU A 1 217 ? -15.269 6.533 11.448 1.00 96.81 217 GLU A O 1
ATOM 1650 N N . ASN A 1 218 ? -14.793 8.671 10.906 1.00 97.81 218 ASN A N 1
ATOM 1651 C CA . ASN A 1 218 ? -13.841 8.367 9.842 1.00 97.81 218 ASN A CA 1
ATOM 1652 C C . ASN A 1 218 ? -12.460 8.881 10.254 1.00 97.81 218 ASN A C 1
ATOM 1654 O O . ASN A 1 218 ? -12.220 10.090 10.264 1.00 97.81 218 ASN A O 1
ATOM 1658 N N . TYR A 1 219 ? -11.543 7.967 10.558 1.00 98.06 219 TYR A N 1
ATOM 1659 C CA . TYR A 1 219 ? -10.157 8.308 10.867 1.00 98.06 219 TYR A CA 1
ATOM 1660 C C . TYR A 1 219 ? -9.312 8.236 9.607 1.00 98.06 219 TYR A C 1
ATOM 1662 O O . TYR A 1 219 ? -9.344 7.231 8.900 1.00 98.06 219 TYR A O 1
ATOM 1670 N N . PHE A 1 220 ? -8.526 9.276 9.342 1.00 98.44 220 PHE A N 1
ATOM 1671 C CA . PHE A 1 220 ? -7.689 9.354 8.150 1.00 98.44 220 PHE A CA 1
ATOM 1672 C C . PHE A 1 220 ? -6.216 9.107 8.459 1.00 98.44 220 PHE A C 1
ATOM 1674 O O . PHE A 1 220 ? -5.711 9.509 9.508 1.00 98.44 220 PHE A O 1
ATOM 1681 N N . ALA A 1 221 ? -5.523 8.442 7.536 1.00 98.12 221 ALA A N 1
ATOM 1682 C CA . ALA A 1 221 ? -4.111 8.143 7.696 1.00 98.12 221 ALA A CA 1
ATOM 1683 C C . ALA A 1 221 ? -3.242 9.404 7.576 1.00 98.12 221 ALA A C 1
ATOM 1685 O O . ALA A 1 221 ? -3.444 10.265 6.716 1.00 98.12 221 ALA A O 1
ATOM 1686 N N . ALA A 1 222 ? -2.210 9.468 8.407 1.00 97.12 222 ALA A N 1
ATOM 1687 C CA . 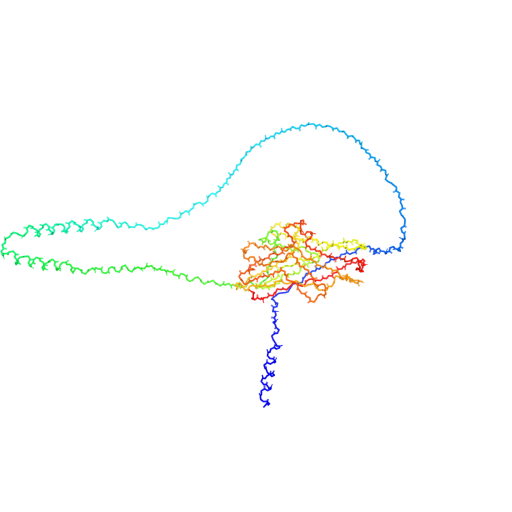ALA A 1 222 ? -1.102 10.385 8.261 1.00 97.12 222 ALA A CA 1
ATOM 1688 C C . ALA A 1 222 ? -0.320 10.102 6.968 1.00 97.12 222 ALA A C 1
ATOM 1690 O O . ALA A 1 222 ? -0.333 9.003 6.413 1.00 97.12 222 ALA A O 1
ATOM 1691 N N . LEU A 1 223 ? 0.381 11.130 6.502 1.00 97.19 223 LEU A N 1
ATOM 1692 C CA . LEU A 1 223 ? 1.272 11.066 5.347 1.00 97.19 223 LEU A CA 1
ATOM 1693 C C . LEU A 1 223 ? 2.545 10.273 5.669 1.00 97.19 223 LEU A C 1
ATOM 1695 O O . LEU A 1 223 ? 3.041 10.337 6.797 1.00 97.19 223 LEU A O 1
ATOM 1699 N N . THR A 1 224 ? 3.106 9.596 4.666 1.00 95.88 224 THR A N 1
ATOM 1700 C CA . THR A 1 224 ? 4.347 8.824 4.805 1.00 95.88 224 THR A CA 1
ATOM 1701 C C . THR A 1 224 ? 5.560 9.762 4.854 1.00 95.88 224 THR A C 1
ATOM 1703 O O . THR A 1 224 ? 5.770 10.528 3.909 1.00 95.88 224 THR A O 1
ATOM 1706 N N . PRO A 1 225 ? 6.374 9.723 5.922 1.00 95.50 225 PRO A N 1
ATOM 1707 C CA . PRO A 1 225 ? 7.663 10.406 5.964 1.00 95.50 225 PRO A CA 1
ATOM 1708 C C . PRO A 1 225 ? 8.707 9.688 5.094 1.00 95.50 225 PRO A C 1
ATOM 1710 O O . PRO A 1 225 ? 8.872 8.469 5.166 1.00 95.50 225 PRO A O 1
ATOM 1713 N N . VAL A 1 226 ? 9.430 10.454 4.282 1.00 94.81 226 VAL A N 1
ATOM 1714 C CA . VAL A 1 226 ? 10.521 9.971 3.424 1.00 94.81 226 VAL A CA 1
ATOM 1715 C C . VAL A 1 226 ? 11.689 10.947 3.467 1.00 94.81 226 VAL A C 1
ATOM 1717 O O . VAL A 1 226 ? 11.492 12.159 3.582 1.00 94.81 226 VAL A O 1
ATOM 1720 N N . LYS A 1 227 ? 12.905 10.429 3.330 1.00 95.75 227 LYS A N 1
ATOM 1721 C CA . LYS A 1 227 ? 14.128 11.212 3.181 1.00 95.75 227 LYS A CA 1
ATOM 1722 C C . LYS A 1 227 ? 14.678 11.033 1.774 1.00 95.75 227 LYS A C 1
ATOM 1724 O O . LYS A 1 227 ? 15.006 9.920 1.379 1.00 95.75 227 LYS A O 1
ATOM 1729 N N . VAL A 1 228 ? 14.797 12.120 1.021 1.00 95.88 228 VAL A N 1
ATOM 1730 C CA . VAL A 1 228 ? 15.386 12.091 -0.324 1.00 95.88 228 VAL A CA 1
ATOM 1731 C C . VAL A 1 228 ? 16.886 11.858 -0.203 1.00 95.88 228 VAL A C 1
ATOM 1733 O O . VAL A 1 228 ? 17.576 12.634 0.456 1.00 95.88 228 VAL A O 1
ATOM 1736 N N . LEU A 1 229 ? 17.410 10.798 -0.826 1.00 94.94 229 LEU A N 1
ATOM 1737 C CA . LEU A 1 229 ? 18.811 10.401 -0.643 1.00 94.94 229 LEU A CA 1
ATOM 1738 C C . LEU A 1 229 ? 19.788 11.406 -1.256 1.00 94.94 229 LEU A C 1
ATOM 1740 O O . LEU A 1 229 ? 20.816 11.707 -0.654 1.00 94.94 229 LEU A O 1
ATOM 1744 N N . ALA A 1 230 ? 19.457 11.953 -2.428 1.00 93.62 230 ALA A N 1
ATOM 1745 C CA . ALA A 1 230 ? 20.330 12.881 -3.144 1.00 93.62 230 ALA A CA 1
ATOM 1746 C C . ALA A 1 230 ? 20.521 14.220 -2.407 1.00 93.62 230 ALA A C 1
ATOM 1748 O O . ALA A 1 230 ? 21.617 14.775 -2.411 1.00 93.62 230 ALA A O 1
ATOM 1749 N N . SER A 1 231 ? 19.463 14.740 -1.776 1.00 93.81 231 SER A N 1
ATOM 1750 C CA . SER A 1 231 ? 19.474 16.044 -1.095 1.00 93.81 231 SER A CA 1
ATOM 1751 C C . SER A 1 231 ? 19.559 15.945 0.431 1.00 93.81 231 SER A C 1
ATOM 1753 O O . SER A 1 231 ? 19.863 16.932 1.095 1.00 93.81 231 SER A O 1
ATOM 1755 N N . GLY A 1 232 ? 19.266 14.776 1.004 1.00 93.94 232 GLY A N 1
ATOM 1756 C CA . GLY A 1 232 ? 19.146 14.562 2.446 1.00 93.94 232 GLY A CA 1
ATOM 1757 C C . GLY A 1 232 ? 17.889 15.172 3.078 1.00 93.94 232 GLY A C 1
ATOM 1758 O O . GLY A 1 232 ? 17.748 15.109 4.299 1.00 93.94 232 GLY A O 1
ATOM 1759 N N . ILE A 1 233 ? 16.986 15.759 2.284 1.00 94.19 233 ILE A N 1
ATOM 1760 C CA . ILE A 1 233 ? 15.792 16.461 2.770 1.00 94.19 233 ILE A CA 1
ATOM 1761 C C . ILE A 1 233 ? 14.722 15.454 3.200 1.00 94.19 233 ILE A C 1
ATOM 1763 O O . ILE A 1 233 ? 14.305 14.606 2.410 1.00 94.19 233 ILE A O 1
ATOM 1767 N N . SER A 1 234 ? 14.223 15.596 4.430 1.00 95.00 234 SER A N 1
ATOM 1768 C CA . SER A 1 234 ? 13.046 14.867 4.913 1.00 95.00 234 SER A CA 1
ATOM 1769 C C . SER A 1 234 ? 11.757 15.604 4.555 1.00 95.00 234 SER A C 1
ATOM 1771 O O . SER A 1 234 ? 11.623 16.806 4.794 1.00 95.00 234 SER A O 1
ATOM 1773 N N . LYS A 1 235 ? 10.778 14.874 4.023 1.00 94.38 235 LYS A N 1
ATOM 1774 C CA . LYS A 1 235 ? 9.440 15.382 3.702 1.00 94.38 235 LYS A CA 1
ATOM 1775 C C . LYS A 1 235 ? 8.361 14.354 4.034 1.00 94.38 235 LYS A C 1
ATOM 1777 O O . LYS A 1 235 ? 8.656 13.213 4.371 1.00 94.38 235 LYS A O 1
ATOM 1782 N N . LYS A 1 236 ? 7.095 14.765 3.943 1.00 95.06 236 LYS A N 1
ATOM 1783 C CA . LYS A 1 236 ? 5.934 13.876 4.082 1.00 95.06 236 LYS A CA 1
ATOM 1784 C C . LYS A 1 236 ? 5.122 13.897 2.795 1.00 95.06 236 LYS A C 1
ATOM 1786 O O . LYS A 1 236 ? 4.739 14.977 2.354 1.00 95.06 236 LYS A O 1
ATOM 1791 N N . GLY A 1 237 ? 4.866 12.724 2.231 1.00 94.62 237 GLY A N 1
ATOM 1792 C CA . GLY A 1 237 ? 4.117 12.546 0.989 1.00 94.62 237 GLY A CA 1
ATOM 1793 C C . GLY A 1 237 ? 2.949 11.569 1.142 1.00 94.62 237 GLY A C 1
ATOM 1794 O O . GLY A 1 237 ? 2.707 11.053 2.239 1.00 94.62 237 GLY A O 1
ATOM 1795 N N . PRO A 1 238 ? 2.199 11.313 0.059 1.00 97.12 238 PRO A N 1
ATOM 1796 C CA . PRO A 1 238 ? 1.131 10.321 0.059 1.00 97.12 238 PRO A CA 1
ATOM 1797 C C . PRO A 1 238 ? 1.611 8.955 0.555 1.00 97.12 238 PRO A C 1
ATOM 1799 O O . PRO A 1 238 ? 2.769 8.591 0.366 1.00 97.12 238 PRO A O 1
ATOM 1802 N N . ASN A 1 239 ? 0.710 8.176 1.154 1.00 98.12 239 ASN A N 1
ATOM 1803 C CA . ASN A 1 239 ? 0.967 6.749 1.339 1.00 98.12 239 ASN A CA 1
ATOM 1804 C C . ASN A 1 239 ? 1.033 6.081 -0.038 1.00 98.12 239 ASN A C 1
ATOM 1806 O O . ASN A 1 239 ? 0.260 6.444 -0.932 1.00 98.12 239 ASN A O 1
ATOM 1810 N N . TYR A 1 240 ? 1.949 5.135 -0.225 1.00 98.19 240 TYR A N 1
ATOM 1811 C CA . TYR A 1 240 ? 2.165 4.517 -1.527 1.00 98.19 240 TYR A CA 1
ATOM 1812 C C . TYR A 1 240 ? 2.675 3.082 -1.418 1.00 98.19 240 TYR A C 1
ATOM 1814 O O . TYR A 1 240 ? 3.185 2.650 -0.383 1.00 98.19 240 TYR A O 1
ATOM 1822 N N . VAL A 1 241 ? 2.525 2.353 -2.518 1.00 98.56 241 VAL A N 1
ATOM 1823 C CA . VAL A 1 241 ? 3.192 1.074 -2.759 1.00 98.56 241 VAL A CA 1
ATOM 1824 C C . VAL A 1 241 ? 4.004 1.183 -4.040 1.00 98.56 241 VAL A C 1
ATOM 1826 O O . VAL A 1 241 ? 3.546 1.761 -5.027 1.00 98.56 241 VAL A O 1
ATOM 1829 N N . GLN A 1 242 ? 5.220 0.657 -4.016 1.00 98.50 242 GLN A N 1
ATOM 1830 C CA . GLN A 1 242 ? 6.119 0.618 -5.155 1.00 98.50 242 GLN A CA 1
ATOM 1831 C C . GLN A 1 242 ? 6.377 -0.824 -5.565 1.00 98.50 242 GLN A C 1
ATOM 1833 O O . GLN A 1 242 ? 6.640 -1.689 -4.727 1.00 98.50 242 GLN A O 1
ATOM 1838 N N . VAL A 1 243 ? 6.323 -1.062 -6.869 1.00 97.75 243 VAL A N 1
ATOM 1839 C CA . VAL A 1 243 ? 6.598 -2.359 -7.478 1.00 97.75 243 VAL A CA 1
ATOM 1840 C C . VAL A 1 243 ? 7.519 -2.196 -8.675 1.00 97.75 243 VAL A C 1
ATOM 1842 O O . VAL A 1 243 ? 7.489 -1.162 -9.346 1.00 97.75 243 VAL A O 1
ATOM 1845 N N . THR A 1 244 ? 8.291 -3.232 -8.982 1.00 95.75 244 THR A N 1
ATOM 1846 C CA . THR A 1 244 ? 9.196 -3.240 -10.131 1.00 95.75 244 THR A CA 1
ATOM 1847 C C . THR A 1 244 ? 9.069 -4.540 -10.918 1.00 95.75 244 THR A C 1
ATOM 1849 O O . THR A 1 244 ? 9.179 -5.624 -10.354 1.00 95.75 244 THR A O 1
ATOM 1852 N N . ASP A 1 245 ? 8.878 -4.433 -12.239 1.00 94.06 245 ASP A N 1
ATOM 1853 C CA . ASP A 1 245 ? 8.963 -5.563 -13.176 1.00 94.06 245 ASP A CA 1
ATOM 1854 C C . ASP A 1 245 ? 10.108 -5.373 -14.180 1.00 94.06 245 ASP A C 1
ATOM 1856 O O . ASP A 1 245 ? 9.994 -4.694 -15.202 1.00 94.06 245 ASP A O 1
ATOM 1860 N N . ASN A 1 246 ? 11.216 -6.037 -13.879 1.00 90.81 246 ASN A N 1
ATOM 1861 C CA . ASN A 1 246 ? 12.456 -6.118 -14.636 1.00 90.81 246 ASN A CA 1
ATOM 1862 C C . ASN A 1 246 ? 12.698 -7.550 -15.148 1.00 90.81 246 ASN A C 1
ATOM 1864 O O . ASN A 1 246 ? 13.833 -8.015 -15.222 1.00 90.81 246 ASN A O 1
ATOM 1868 N N . ARG A 1 247 ? 11.647 -8.314 -15.476 1.00 88.88 247 ARG A N 1
ATOM 1869 C CA . ARG A 1 247 ? 11.815 -9.674 -16.034 1.00 88.88 247 ARG A CA 1
ATOM 1870 C C . ARG A 1 247 ? 12.186 -9.681 -17.513 1.00 88.88 247 ARG A C 1
ATOM 1872 O O . ARG A 1 247 ? 12.712 -10.684 -17.996 1.00 88.88 247 ARG A O 1
ATOM 1879 N N . GLY A 1 248 ? 11.872 -8.602 -18.230 1.00 82.62 248 GLY A N 1
ATOM 1880 C CA . GLY A 1 248 ? 12.097 -8.460 -19.672 1.00 82.62 248 GLY A CA 1
ATOM 1881 C C . GLY A 1 248 ? 11.122 -9.245 -20.562 1.00 82.62 248 GLY A C 1
ATOM 1882 O O . GLY A 1 248 ? 11.176 -9.103 -21.778 1.00 82.62 248 GLY A O 1
ATOM 1883 N N . ASN A 1 249 ? 10.212 -10.043 -19.990 1.00 81.44 249 ASN A N 1
ATOM 1884 C CA . ASN A 1 249 ? 9.258 -10.875 -20.735 1.00 81.44 249 ASN A CA 1
ATOM 1885 C C . ASN A 1 249 ? 7.854 -10.250 -20.883 1.00 81.44 249 ASN A C 1
ATOM 1887 O O . ASN A 1 249 ? 6.984 -10.891 -21.464 1.00 81.44 249 ASN A O 1
ATOM 1891 N N . LEU A 1 250 ? 7.640 -9.017 -20.392 1.00 84.75 250 LEU A N 1
ATOM 1892 C CA . LEU A 1 250 ? 6.379 -8.251 -20.463 1.00 84.75 250 LEU A CA 1
ATOM 1893 C C . LEU A 1 250 ? 5.115 -9.082 -20.154 1.00 84.75 250 LEU A C 1
ATOM 1895 O O . LEU A 1 250 ? 4.056 -8.829 -20.729 1.00 84.75 250 LEU A O 1
ATOM 1899 N N . GLY A 1 251 ? 5.225 -10.071 -19.260 1.00 88.19 251 GLY A N 1
ATOM 1900 C CA . GLY A 1 251 ? 4.164 -11.047 -18.994 1.00 88.19 251 GLY A CA 1
ATOM 1901 C C . GLY A 1 251 ? 2.955 -10.483 -18.248 1.00 88.19 251 GLY A C 1
ATOM 1902 O O . GLY A 1 251 ? 1.894 -11.094 -18.275 1.00 88.19 251 GLY A O 1
ATOM 1903 N N . GLY A 1 252 ? 3.095 -9.306 -17.634 1.00 91.94 252 GLY A N 1
ATOM 1904 C CA . GLY A 1 252 ? 2.091 -8.755 -16.730 1.00 91.94 252 GLY A CA 1
ATOM 1905 C C . GLY A 1 252 ? 2.218 -9.312 -15.311 1.00 91.94 252 GLY A C 1
ATOM 1906 O O . GLY A 1 252 ? 2.999 -10.227 -15.043 1.00 91.94 252 GLY A O 1
ATOM 1907 N N . TYR A 1 253 ? 1.499 -8.698 -14.381 1.00 94.69 253 TYR A N 1
ATOM 1908 C CA . TYR A 1 253 ? 1.445 -9.079 -12.972 1.00 94.69 253 TYR A CA 1
ATOM 1909 C C . TYR A 1 253 ? 0.201 -8.486 -12.319 1.00 94.69 253 TYR A C 1
ATOM 1911 O O . TYR A 1 253 ? -0.446 -7.580 -12.853 1.00 94.69 253 TYR A O 1
ATOM 1919 N N . ARG A 1 254 ? -0.108 -8.959 -11.117 1.00 95.94 254 ARG A N 1
ATOM 1920 C CA . ARG A 1 254 ? -1.153 -8.377 -10.281 1.00 95.94 254 ARG A CA 1
ATOM 1921 C C . ARG A 1 254 ? -0.636 -8.155 -8.872 1.00 95.94 254 ARG A C 1
ATOM 1923 O O . ARG A 1 254 ? -0.061 -9.065 -8.290 1.00 95.94 254 ARG A O 1
ATOM 1930 N N . LEU A 1 255 ? -0.872 -6.963 -8.337 1.00 97.94 255 LEU A N 1
ATOM 1931 C CA . LEU A 1 255 ? -0.638 -6.642 -6.935 1.00 97.94 255 LEU A CA 1
ATOM 1932 C C . LEU A 1 255 ? -1.975 -6.667 -6.199 1.00 97.94 255 LEU A C 1
ATOM 1934 O O . LEU A 1 255 ? -2.890 -5.923 -6.566 1.00 97.94 255 LEU A O 1
ATOM 1938 N N . THR A 1 256 ? -2.060 -7.473 -5.149 1.00 97.94 256 THR A N 1
ATOM 1939 C CA . THR A 1 256 ? -3.211 -7.534 -4.247 1.00 97.94 256 THR A CA 1
ATOM 1940 C C . THR A 1 256 ? -2.825 -7.090 -2.847 1.00 97.94 256 THR A C 1
ATOM 1942 O O . THR A 1 256 ? -1.664 -7.192 -2.455 1.00 97.94 256 THR A O 1
ATOM 1945 N N . VAL A 1 257 ? -3.803 -6.621 -2.077 1.00 98.56 257 VAL A N 1
ATOM 1946 C CA . VAL A 1 257 ? -3.643 -6.288 -0.661 1.00 98.56 257 VAL A CA 1
ATOM 1947 C C . VAL A 1 257 ? -4.697 -7.004 0.169 1.00 98.56 257 VAL A C 1
ATOM 1949 O O . VAL A 1 257 ? -5.878 -7.017 -0.171 1.00 98.56 257 VAL A O 1
ATOM 1952 N N . LYS A 1 258 ? -4.261 -7.592 1.274 1.00 98.19 258 LYS A N 1
ATOM 1953 C CA . LYS A 1 258 ? -5.093 -8.288 2.248 1.00 98.19 258 LYS A CA 1
ATOM 1954 C C . LYS A 1 258 ? -4.904 -7.648 3.614 1.00 98.19 258 LYS A C 1
ATOM 1956 O O . LYS A 1 258 ? -3.773 -7.415 4.026 1.00 98.19 258 LYS A O 1
ATOM 1961 N N . GLN A 1 259 ? -5.994 -7.392 4.328 1.00 98.31 259 GLN A N 1
ATOM 1962 C CA . GLN A 1 259 ? -5.928 -6.992 5.731 1.00 98.31 259 GLN A CA 1
ATOM 1963 C C . GLN A 1 259 ? -5.900 -8.240 6.620 1.00 98.31 259 GLN A C 1
ATOM 1965 O O . GLN A 1 259 ? -6.758 -9.107 6.502 1.00 98.31 259 GLN A O 1
ATOM 1970 N N . ASN A 1 260 ? -4.944 -8.337 7.542 1.00 97.50 260 ASN A N 1
ATOM 1971 C CA . ASN A 1 260 ? -4.750 -9.523 8.385 1.00 97.50 260 ASN A CA 1
ATOM 1972 C C . ASN A 1 260 ? -5.599 -9.472 9.664 1.00 97.50 260 ASN A C 1
ATOM 1974 O O . ASN A 1 260 ? -5.102 -9.514 10.798 1.00 97.50 260 ASN A O 1
ATOM 1978 N N . GLY A 1 261 ? -6.910 -9.371 9.453 1.00 96.38 261 GLY A N 1
ATOM 1979 C CA . GLY A 1 261 ? -7.920 -9.308 10.501 1.00 96.38 261 GLY A CA 1
ATOM 1980 C C . GLY A 1 261 ? -8.205 -7.892 11.006 1.00 96.38 261 GLY A C 1
ATOM 1981 O O . GLY A 1 261 ? -7.581 -6.898 10.603 1.00 96.38 261 GLY A O 1
ATOM 1982 N N . GLN A 1 262 ? -9.165 -7.794 11.924 1.00 97.44 262 GLN A N 1
ATOM 1983 C CA . GLN A 1 262 ? -9.583 -6.517 12.492 1.00 97.44 262 GLN A CA 1
ATOM 1984 C C . GLN A 1 262 ? -8.481 -5.810 13.284 1.00 97.44 262 GLN A C 1
ATOM 1986 O O . GLN A 1 262 ? -7.558 -6.431 13.818 1.00 97.44 262 GLN A O 1
ATOM 1991 N N . LEU A 1 263 ? -8.608 -4.480 13.359 1.00 97.75 263 LEU A N 1
ATOM 1992 C CA . LEU A 1 263 ? -7.781 -3.654 14.230 1.00 97.75 263 LEU A CA 1
ATOM 1993 C C . LEU A 1 263 ? -8.030 -4.063 15.683 1.00 97.75 263 LEU A C 1
ATOM 1995 O O . LEU A 1 263 ? -9.159 -4.005 16.171 1.00 97.75 263 LEU A O 1
ATOM 1999 N N . ARG A 1 264 ? -6.966 -4.468 16.374 1.00 97.12 264 ARG A N 1
ATOM 2000 C CA . ARG A 1 264 ? -7.034 -5.015 17.733 1.00 97.12 264 ARG A CA 1
ATOM 2001 C C . ARG A 1 264 ? -5.983 -4.398 18.640 1.00 97.12 264 ARG A C 1
ATOM 2003 O O . ARG A 1 264 ? -4.858 -4.154 18.207 1.00 97.12 264 ARG A O 1
ATOM 2010 N N . SER A 1 265 ? -6.366 -4.134 19.878 1.00 96.12 265 SER A N 1
ATOM 2011 C CA . SER A 1 265 ? -5.472 -3.822 20.990 1.00 96.12 265 SER A CA 1
ATOM 2012 C C . SER A 1 265 ? -5.330 -5.056 21.887 1.00 96.12 265 SER A C 1
ATOM 2014 O O . SER A 1 265 ? -5.903 -6.109 21.604 1.00 96.12 265 SER A O 1
ATOM 2016 N N . ASP A 1 266 ? -4.604 -4.924 22.994 1.00 90.81 266 ASP A N 1
ATOM 2017 C CA . ASP A 1 266 ? -4.481 -6.000 23.986 1.00 90.81 266 ASP A CA 1
ATOM 2018 C C . ASP A 1 266 ? -5.804 -6.278 24.729 1.00 90.81 266 ASP A C 1
ATOM 2020 O O . ASP A 1 266 ? -5.950 -7.318 25.367 1.00 90.81 266 ASP A O 1
ATOM 2024 N N . GLN A 1 267 ? -6.771 -5.353 24.662 1.00 90.44 267 GLN A N 1
ATOM 2025 C CA . GLN A 1 267 ? -8.010 -5.397 25.450 1.00 90.44 267 GLN A CA 1
ATOM 2026 C C . GLN A 1 267 ? -9.285 -5.473 24.599 1.00 90.44 267 GLN A C 1
ATOM 2028 O O . GLN A 1 267 ? -10.328 -5.896 25.100 1.00 90.44 267 GLN A O 1
ATOM 2033 N N . ALA A 1 268 ? -9.234 -5.062 23.328 1.00 94.19 268 ALA A N 1
ATOM 2034 C CA . ALA A 1 268 ? -10.420 -4.943 22.487 1.00 94.19 268 ALA A CA 1
ATOM 2035 C C . ALA A 1 268 ? -10.122 -5.132 20.993 1.00 94.19 268 ALA A C 1
ATOM 2037 O O . ALA A 1 268 ? -9.027 -4.851 20.506 1.00 94.19 268 ALA A O 1
ATOM 2038 N N . VAL A 1 269 ? -11.148 -5.547 20.252 1.00 96.94 269 VAL A N 1
ATOM 2039 C CA . VAL A 1 269 ? -11.167 -5.601 18.785 1.00 96.94 269 VAL A CA 1
ATOM 2040 C C . VAL A 1 269 ? -12.182 -4.575 18.291 1.00 96.94 269 VAL A C 1
ATOM 2042 O O . VAL A 1 269 ? -13.292 -4.502 18.819 1.00 96.94 269 VAL A O 1
ATOM 2045 N N . LEU A 1 270 ? -11.814 -3.779 17.286 1.00 97.00 270 LEU A N 1
ATOM 2046 C CA . LEU A 1 270 ? -12.717 -2.813 16.660 1.00 97.00 270 LEU A CA 1
ATOM 2047 C C . LEU A 1 270 ? -13.632 -3.511 15.650 1.00 97.00 270 LEU A C 1
ATOM 2049 O O . LEU A 1 270 ? -13.484 -3.315 14.451 1.00 97.00 270 LEU A O 1
ATOM 2053 N N . GLU A 1 271 ? -14.553 -4.339 16.139 1.00 96.62 271 GLU A N 1
ATOM 2054 C CA . GLU A 1 271 ? -15.489 -5.096 15.300 1.00 96.62 271 GLU A CA 1
ATOM 2055 C C . GLU A 1 271 ? -16.324 -4.185 14.386 1.00 96.62 271 GLU A C 1
ATOM 2057 O O . GLU A 1 271 ? -16.916 -3.194 14.833 1.00 96.62 271 GLU A O 1
ATOM 2062 N N . GLY A 1 272 ? -16.387 -4.545 13.104 1.00 95.88 272 GLY A N 1
ATOM 2063 C CA . GLY A 1 272 ? -17.084 -3.798 12.058 1.00 95.88 272 GLY A CA 1
ATOM 2064 C C . GLY A 1 272 ? -16.323 -2.583 11.519 1.00 95.88 272 GLY A C 1
ATOM 2065 O O . GLY A 1 272 ? -16.883 -1.849 10.707 1.00 95.88 272 GLY A O 1
ATOM 2066 N N . ALA A 1 273 ? -15.078 -2.346 11.946 1.00 97.44 273 ALA A N 1
ATOM 2067 C CA . ALA A 1 273 ? -14.258 -1.273 11.399 1.00 97.44 273 ALA A CA 1
ATOM 2068 C C . ALA A 1 273 ? -13.810 -1.606 9.967 1.00 97.44 273 ALA A C 1
ATOM 2070 O O . ALA A 1 273 ? -13.129 -2.608 9.736 1.00 97.44 273 ALA A O 1
ATOM 2071 N N . GLU A 1 274 ? -14.143 -0.737 9.015 1.00 98.00 274 GLU A N 1
ATOM 2072 C CA . GLU A 1 274 ? -13.856 -0.927 7.590 1.00 98.00 274 GLU A CA 1
ATOM 2073 C C . GLU A 1 274 ? -12.700 -0.024 7.157 1.00 98.00 274 GLU A C 1
ATOM 2075 O O . GLU A 1 274 ? -12.743 1.191 7.361 1.00 98.00 274 GLU A O 1
ATOM 2080 N N . MET A 1 275 ? -11.670 -0.598 6.531 1.00 98.56 275 MET A N 1
ATOM 2081 C CA . MET A 1 275 ? -10.583 0.179 5.939 1.00 98.56 275 MET A CA 1
ATOM 2082 C C . MET A 1 275 ? -10.799 0.355 4.440 1.00 98.56 275 MET A C 1
ATOM 2084 O O . MET A 1 275 ? -11.054 -0.606 3.713 1.00 98.56 275 MET A O 1
ATOM 2088 N N . VAL A 1 276 ? -10.658 1.594 3.972 1.00 98.69 276 VAL A N 1
ATOM 2089 C CA . VAL A 1 276 ? -10.851 1.956 2.567 1.00 98.69 276 VAL A CA 1
ATOM 2090 C C . VAL A 1 276 ? -9.647 2.746 2.066 1.00 98.69 276 VAL A C 1
ATOM 2092 O O . VAL A 1 276 ? -9.276 3.766 2.651 1.00 98.69 276 VAL A O 1
ATOM 2095 N N . LEU A 1 277 ? -9.065 2.285 0.960 1.00 98.75 277 LEU A N 1
ATOM 2096 C CA . LEU A 1 277 ? -8.034 2.984 0.197 1.00 98.75 277 LEU A CA 1
ATOM 2097 C C . LEU A 1 277 ? -8.695 3.636 -1.027 1.00 98.75 277 LEU A C 1
ATOM 2099 O O . LEU A 1 277 ? -9.449 2.996 -1.760 1.00 98.75 277 LEU A O 1
ATOM 2103 N N . LEU A 1 278 ? -8.427 4.914 -1.252 1.00 98.62 278 LEU A N 1
ATOM 2104 C CA . LEU A 1 278 ? -9.040 5.748 -2.282 1.00 98.62 278 LEU A CA 1
ATOM 2105 C C . LEU A 1 278 ? -7.964 6.423 -3.138 1.00 98.62 278 LEU A C 1
ATOM 2107 O O . LEU A 1 278 ? -6.810 6.554 -2.731 1.00 98.62 278 LEU A O 1
ATOM 2111 N N . ASN A 1 279 ? -8.370 6.919 -4.308 1.00 98.12 279 ASN A N 1
ATOM 2112 C CA . ASN A 1 279 ? -7.567 7.805 -5.162 1.00 98.12 279 ASN A CA 1
ATOM 2113 C C . ASN A 1 279 ? -6.214 7.200 -5.587 1.00 98.12 279 ASN A C 1
ATOM 2115 O O . ASN A 1 279 ? -5.203 7.900 -5.682 1.00 98.12 279 ASN A O 1
ATOM 2119 N N . SER A 1 280 ? -6.198 5.888 -5.835 1.00 97.75 280 SER A N 1
ATOM 2120 C CA . SER A 1 280 ? -5.023 5.159 -6.316 1.00 97.75 280 SER A CA 1
ATOM 2121 C C . SER A 1 280 ? -4.551 5.715 -7.664 1.00 97.75 280 SER A C 1
ATOM 2123 O O . SER A 1 280 ? -5.283 5.670 -8.659 1.00 97.75 280 SER A O 1
ATOM 2125 N N . THR A 1 281 ? -3.320 6.217 -7.709 1.00 96.19 281 THR A N 1
ATOM 2126 C CA . THR A 1 281 ? -2.729 6.874 -8.878 1.00 96.19 281 THR A CA 1
ATOM 2127 C C . THR A 1 281 ? -1.350 6.306 -9.177 1.00 96.19 281 THR A C 1
ATOM 2129 O O . THR A 1 281 ? -0.470 6.299 -8.323 1.00 96.19 281 THR A O 1
ATOM 2132 N N . LEU A 1 282 ? -1.146 5.869 -10.419 1.00 96.81 282 LEU A N 1
ATOM 2133 C CA . LEU A 1 282 ? 0.110 5.279 -10.872 1.00 96.81 282 LEU A CA 1
ATOM 2134 C C . LEU A 1 282 ? 1.033 6.313 -11.513 1.00 96.81 282 LEU A C 1
ATOM 2136 O O . LEU A 1 282 ? 0.621 7.069 -12.395 1.00 96.81 282 LEU A O 1
ATOM 2140 N N . LYS A 1 283 ? 2.305 6.283 -11.118 1.00 95.56 283 LYS A N 1
ATOM 2141 C CA . LYS A 1 283 ? 3.389 7.081 -11.695 1.00 95.56 283 LYS A CA 1
ATOM 2142 C C . LYS A 1 283 ? 4.590 6.185 -12.001 1.00 95.56 283 LYS A C 1
ATOM 2144 O O . LYS A 1 283 ? 4.857 5.219 -11.290 1.00 95.56 283 LYS A O 1
ATOM 2149 N N . SER A 1 284 ? 5.331 6.523 -13.048 1.00 96.12 284 SER A N 1
ATOM 2150 C CA . SER A 1 284 ? 6.610 5.893 -13.387 1.00 96.12 284 SER A CA 1
ATOM 2151 C C . SER A 1 284 ? 7.550 6.945 -13.966 1.00 96.12 284 SER A C 1
ATOM 2153 O O . SER A 1 284 ? 7.097 7.869 -14.643 1.00 96.12 284 SER A O 1
ATOM 2155 N N . ALA A 1 285 ? 8.851 6.816 -13.703 1.00 93.56 285 ALA A N 1
ATOM 2156 C CA . ALA A 1 285 ? 9.860 7.719 -14.256 1.00 93.56 285 ALA A CA 1
ATOM 2157 C C . ALA A 1 285 ? 10.131 7.456 -15.745 1.00 93.56 285 ALA A C 1
ATOM 2159 O O . ALA A 1 285 ? 10.414 8.381 -16.504 1.00 93.56 285 ALA A O 1
ATOM 2160 N N . THR A 1 286 ? 10.064 6.192 -16.166 1.00 86.88 286 THR A N 1
ATOM 2161 C CA . THR A 1 286 ? 10.556 5.754 -17.483 1.00 86.88 286 THR A CA 1
ATOM 2162 C C . THR A 1 286 ? 9.494 5.039 -18.312 1.00 86.88 286 THR A C 1
ATOM 2164 O O . THR A 1 286 ? 9.515 5.122 -19.544 1.00 86.88 286 THR A O 1
ATOM 2167 N N . SER A 1 287 ? 8.534 4.373 -17.670 1.00 86.31 287 SER A N 1
ATOM 2168 C CA . SER A 1 287 ? 7.534 3.563 -18.360 1.00 86.31 287 SER A CA 1
ATOM 2169 C C . SER A 1 287 ? 6.282 4.356 -18.718 1.00 86.31 287 SER A C 1
ATOM 2171 O O . SER A 1 287 ? 5.735 5.106 -17.918 1.00 86.31 287 SER A O 1
ATOM 2173 N N . LYS A 1 288 ? 5.792 4.154 -19.948 1.00 87.38 288 LYS A N 1
ATOM 2174 C CA . LYS A 1 288 ? 4.604 4.849 -20.485 1.00 87.38 288 LYS A CA 1
ATOM 2175 C C . LYS A 1 288 ? 3.366 3.962 -20.622 1.00 87.38 288 LYS A C 1
ATOM 2177 O O . LYS A 1 288 ? 2.270 4.468 -20.830 1.00 87.38 288 LYS A O 1
ATOM 2182 N N . LYS A 1 289 ? 3.534 2.637 -20.559 1.00 92.88 289 LYS A N 1
ATOM 2183 C CA . LYS A 1 289 ? 2.430 1.674 -20.663 1.00 92.88 289 LYS A CA 1
ATOM 2184 C C . LYS A 1 289 ? 1.890 1.360 -19.272 1.00 92.88 289 LYS A C 1
ATOM 2186 O O . LYS A 1 289 ? 2.296 0.380 -18.648 1.00 92.88 289 LYS A O 1
ATOM 2191 N N . THR A 1 290 ? 1.016 2.245 -18.810 1.00 93.44 290 THR A N 1
ATOM 2192 C CA . THR A 1 290 ? 0.458 2.245 -17.458 1.00 93.44 290 THR A CA 1
ATOM 2193 C C . THR A 1 290 ? -0.397 1.009 -17.192 1.00 93.44 290 THR A C 1
ATOM 2195 O O . THR A 1 290 ? -1.268 0.702 -18.010 1.00 93.44 290 THR A O 1
ATOM 2198 N N . PRO A 1 291 ? -0.158 0.285 -16.082 1.00 95.44 291 PRO A N 1
ATOM 2199 C CA . PRO A 1 291 ? -1.075 -0.748 -15.629 1.00 95.44 291 PRO A CA 1
ATOM 2200 C C . PRO A 1 291 ? -2.370 -0.118 -15.097 1.00 95.44 291 PRO A C 1
ATOM 2202 O O . PRO A 1 291 ? -2.498 1.099 -14.982 1.00 95.44 291 PRO A O 1
ATOM 2205 N N . GLN A 1 292 ? -3.365 -0.938 -14.789 1.00 96.94 292 GLN A N 1
ATOM 2206 C CA . GLN A 1 292 ? -4.618 -0.468 -14.208 1.00 96.94 292 GLN A CA 1
ATOM 2207 C C . GLN A 1 292 ? -4.487 -0.329 -12.686 1.00 96.94 292 GLN A C 1
ATOM 2209 O O . GLN A 1 292 ? -3.949 -1.225 -12.040 1.00 96.94 292 GLN A O 1
ATOM 2214 N N . SER A 1 293 ? -5.035 0.750 -12.119 1.00 96.81 293 SER A N 1
ATOM 2215 C CA . SER A 1 293 ? -5.272 0.920 -10.678 1.00 96.81 293 SER A CA 1
ATOM 2216 C C . SER A 1 293 ? -6.767 1.070 -10.369 1.00 96.81 293 SER A C 1
ATOM 2218 O O . SER A 1 293 ? -7.585 1.266 -11.274 1.00 96.81 293 SER A O 1
ATOM 2220 N N . PHE A 1 294 ? -7.136 0.992 -9.087 1.00 96.69 294 PHE A N 1
ATOM 2221 C CA . PHE A 1 294 ? -8.529 1.044 -8.630 1.00 96.69 294 PHE A CA 1
ATOM 2222 C C . PHE A 1 294 ? -8.784 2.266 -7.744 1.00 96.69 294 PHE A C 1
ATOM 2224 O O . PHE A 1 294 ? -8.133 2.458 -6.723 1.00 96.69 294 PHE A O 1
ATOM 2231 N N . GLN A 1 295 ? -9.768 3.093 -8.108 1.00 97.00 295 GLN A N 1
ATOM 2232 C CA . GLN A 1 295 ? -10.046 4.355 -7.403 1.00 97.00 295 GLN A CA 1
ATOM 2233 C C . GLN A 1 295 ? -10.610 4.175 -5.987 1.00 97.00 295 GLN A C 1
ATOM 2235 O O . GLN A 1 295 ? -10.500 5.088 -5.172 1.00 97.00 295 GLN A O 1
ATOM 2240 N N . LYS A 1 296 ? -11.210 3.018 -5.698 1.00 98.00 296 LYS A N 1
ATOM 2241 C CA . LYS A 1 296 ? -11.714 2.637 -4.378 1.00 98.00 296 LYS A CA 1
ATOM 2242 C C . LYS A 1 296 ? -11.423 1.161 -4.147 1.00 98.00 296 LYS A C 1
ATOM 2244 O O . LYS A 1 296 ? -11.841 0.326 -4.944 1.00 98.00 296 LYS A O 1
ATOM 2249 N N . ILE A 1 297 ? -10.753 0.865 -3.044 1.00 98.50 297 ILE A N 1
ATOM 2250 C CA . ILE A 1 297 ? -10.394 -0.478 -2.603 1.00 98.50 297 ILE A CA 1
ATOM 2251 C C . ILE A 1 297 ? -10.887 -0.603 -1.165 1.00 98.50 297 ILE A C 1
ATOM 2253 O O . ILE A 1 297 ? -10.424 0.111 -0.278 1.00 98.50 297 ILE A O 1
ATOM 2257 N N . VAL A 1 298 ? -11.863 -1.477 -0.951 1.00 98.12 298 VAL A N 1
ATOM 2258 C CA . VAL A 1 298 ? -12.350 -1.834 0.384 1.00 98.12 298 VAL A CA 1
ATOM 2259 C C . VAL A 1 298 ? -11.590 -3.073 0.832 1.00 98.12 298 VAL A C 1
ATOM 2261 O O . VAL A 1 298 ? -11.446 -4.014 0.046 1.00 98.12 298 VAL A O 1
ATOM 2264 N N . LEU A 1 299 ? -11.070 -3.059 2.057 1.00 98.31 299 LEU A N 1
ATOM 2265 C CA . LEU A 1 299 ? -10.353 -4.199 2.612 1.00 98.31 299 LEU A CA 1
ATOM 2266 C C . LEU A 1 299 ? -11.294 -5.086 3.417 1.00 98.31 299 LEU A C 1
ATOM 2268 O O . LEU A 1 299 ? -12.081 -4.607 4.233 1.00 98.31 299 LEU A O 1
ATOM 2272 N N . ASP A 1 300 ? -11.176 -6.390 3.195 1.00 97.19 300 ASP A N 1
ATOM 2273 C CA . ASP A 1 300 ? -11.883 -7.393 3.973 1.00 97.19 300 ASP A CA 1
ATOM 2274 C C . ASP A 1 300 ? -11.218 -7.556 5.343 1.00 97.19 300 ASP A C 1
ATOM 2276 O O . ASP A 1 300 ? -10.161 -8.174 5.494 1.00 97.19 300 ASP A O 1
ATOM 2280 N N . ALA A 1 301 ? -11.855 -6.983 6.359 1.00 94.12 301 ALA A N 1
ATOM 2281 C CA . ALA A 1 301 ? -11.356 -7.004 7.720 1.00 94.12 301 ALA A CA 1
ATOM 2282 C C . ALA A 1 301 ? -11.443 -8.380 8.404 1.00 94.12 301 ALA A C 1
ATOM 2284 O O . ALA A 1 301 ? -10.861 -8.540 9.479 1.00 94.12 301 ALA A O 1
ATOM 2285 N N . THR A 1 302 ? -12.119 -9.372 7.809 1.00 92.31 302 THR A N 1
ATOM 2286 C CA . THR A 1 302 ? -12.087 -10.764 8.297 1.00 92.31 302 THR A CA 1
ATOM 2287 C C . THR A 1 302 ? -10.732 -11.423 8.031 1.00 92.31 302 THR A C 1
ATOM 2289 O O . THR A 1 302 ? -10.334 -12.348 8.737 1.00 92.31 302 THR A O 1
ATOM 2292 N N . GLY A 1 303 ? -9.989 -10.910 7.045 1.00 92.31 303 GLY A N 1
ATOM 2293 C CA . GLY A 1 303 ? -8.747 -11.506 6.576 1.00 92.31 303 GLY A CA 1
ATOM 2294 C C . GLY A 1 303 ? -8.947 -12.773 5.754 1.00 92.31 303 GLY A C 1
ATOM 2295 O O . GLY A 1 303 ? -8.020 -13.578 5.652 1.00 92.31 303 GLY A O 1
ATOM 2296 N N . GLU A 1 304 ? -10.113 -12.965 5.144 1.00 92.69 304 GLU A N 1
ATOM 2297 C CA . GLU A 1 304 ? -10.354 -14.078 4.225 1.00 92.69 304 GLU A CA 1
ATOM 2298 C C . GLU A 1 304 ? -9.968 -13.713 2.787 1.00 92.69 304 GLU A C 1
ATOM 2300 O O . GLU A 1 304 ? -9.326 -14.512 2.102 1.00 92.69 304 GLU A O 1
ATOM 2305 N N . SER A 1 305 ? -10.263 -12.482 2.358 1.00 95.00 305 SER A N 1
ATOM 2306 C CA . SER A 1 305 ? -10.093 -12.041 0.969 1.00 95.00 305 SER A CA 1
ATOM 2307 C C . SER A 1 305 ? -8.985 -11.000 0.780 1.00 95.00 305 SER A C 1
ATOM 2309 O O . SER A 1 305 ? -8.675 -10.206 1.669 1.00 95.00 305 SER A O 1
ATOM 2311 N N . ALA A 1 306 ? -8.406 -10.980 -0.423 1.00 96.69 306 ALA A N 1
ATOM 2312 C CA . ALA A 1 306 ? -7.507 -9.928 -0.887 1.00 96.69 306 ALA A CA 1
ATOM 2313 C C . ALA A 1 306 ? -8.193 -9.085 -1.972 1.00 96.69 306 ALA A C 1
ATOM 2315 O O . ALA A 1 306 ? -8.983 -9.604 -2.761 1.00 96.69 306 ALA A O 1
ATOM 2316 N N . SER A 1 307 ? -7.858 -7.799 -2.029 1.00 97.88 307 SER A N 1
ATOM 2317 C CA . SER A 1 307 ? -8.388 -6.848 -3.008 1.00 97.88 307 SER A CA 1
ATOM 2318 C C . SER A 1 307 ? -7.316 -6.462 -4.024 1.00 97.88 307 SER A C 1
ATOM 2320 O O . SER A 1 307 ? -6.149 -6.285 -3.670 1.00 97.88 307 SER A O 1
ATOM 2322 N N . ASP A 1 308 ? -7.708 -6.295 -5.286 1.00 97.12 308 ASP A N 1
ATOM 2323 C CA . ASP A 1 308 ? -6.795 -5.859 -6.342 1.00 97.12 308 ASP A CA 1
ATOM 2324 C C . ASP A 1 308 ? -6.380 -4.391 -6.152 1.00 97.12 308 ASP A C 1
ATOM 2326 O O . ASP A 1 308 ? -7.201 -3.516 -5.869 1.00 97.12 308 ASP A O 1
ATOM 2330 N N . VAL A 1 309 ? -5.089 -4.117 -6.349 1.00 98.12 309 VAL A N 1
ATOM 2331 C CA . VAL A 1 309 ? -4.489 -2.777 -6.246 1.00 98.12 309 VAL A CA 1
ATOM 2332 C C . VAL A 1 309 ? -3.943 -2.328 -7.596 1.00 98.12 309 VAL A C 1
ATOM 2334 O O . VAL A 1 309 ? -4.224 -1.214 -8.042 1.00 98.12 309 VAL A O 1
ATOM 2337 N N . ILE A 1 310 ? -3.173 -3.200 -8.253 1.00 97.44 310 ILE A N 1
ATOM 2338 C CA . ILE A 1 310 ? -2.604 -2.974 -9.584 1.00 97.44 310 ILE A CA 1
ATOM 2339 C C . ILE A 1 310 ? -2.852 -4.219 -10.427 1.00 97.44 310 ILE A C 1
ATOM 2341 O O . ILE A 1 310 ? -2.543 -5.328 -9.996 1.00 97.44 310 ILE A O 1
ATOM 2345 N N . VAL A 1 311 ? -3.346 -4.033 -11.649 1.00 96.81 311 VAL A N 1
ATOM 2346 C CA . VAL A 1 311 ? -3.422 -5.091 -12.663 1.00 96.81 311 VAL A CA 1
ATOM 2347 C C . VAL A 1 311 ? -2.624 -4.651 -13.886 1.00 96.81 311 VAL A C 1
ATOM 2349 O O . VAL A 1 311 ? -3.043 -3.773 -14.644 1.00 96.81 311 VAL A O 1
ATOM 2352 N N . ALA A 1 312 ? -1.463 -5.265 -14.084 1.00 95.62 312 ALA A N 1
ATOM 2353 C CA . ALA A 1 312 ? -0.648 -5.120 -15.279 1.00 95.62 312 ALA A CA 1
ATOM 2354 C C . ALA A 1 312 ? -0.962 -6.270 -16.242 1.00 95.62 312 ALA A C 1
ATOM 2356 O O . ALA A 1 312 ? -0.563 -7.409 -16.018 1.00 95.62 312 ALA A O 1
ATOM 2357 N N . LYS A 1 313 ? -1.668 -5.968 -17.334 1.00 93.81 313 LYS A N 1
ATOM 2358 C CA . LYS A 1 313 ? -1.865 -6.917 -18.442 1.00 93.81 313 LYS A CA 1
ATOM 2359 C C . LYS A 1 313 ? -0.562 -7.124 -19.207 1.00 93.81 313 LYS A C 1
ATOM 2361 O O . LYS A 1 313 ? 0.323 -6.258 -19.146 1.00 93.81 313 LYS A O 1
ATOM 2366 N N . ALA A 1 314 ? -0.473 -8.202 -19.982 1.00 91.69 314 ALA A N 1
ATOM 2367 C CA . ALA A 1 314 ? 0.669 -8.428 -20.860 1.00 91.69 314 ALA A CA 1
ATOM 2368 C C . ALA A 1 314 ? 1.001 -7.173 -21.698 1.00 91.69 314 ALA A C 1
ATOM 2370 O O . ALA A 1 314 ? 0.129 -6.509 -22.267 1.00 91.69 314 ALA A O 1
ATOM 2371 N N . GLY A 1 315 ? 2.282 -6.807 -21.743 1.00 91.50 315 GLY A N 1
ATOM 2372 C CA . GLY A 1 315 ? 2.759 -5.605 -22.430 1.00 91.50 315 GLY A CA 1
ATOM 2373 C C . GLY A 1 315 ? 2.658 -4.291 -21.643 1.00 91.50 315 GLY A C 1
ATOM 2374 O O . GLY A 1 315 ? 3.091 -3.266 -22.175 1.00 91.50 315 GLY A O 1
ATOM 2375 N N . THR A 1 316 ? 2.130 -4.290 -20.415 1.00 94.00 316 THR A N 1
ATOM 2376 C CA . THR A 1 316 ? 2.053 -3.117 -19.516 1.00 94.00 316 THR A CA 1
ATOM 2377 C C . THR A 1 316 ? 2.825 -3.357 -18.216 1.00 94.00 316 THR A C 1
ATOM 2379 O O . THR A 1 316 ? 3.272 -4.471 -17.961 1.00 94.00 316 THR A O 1
ATOM 2382 N N . GLY A 1 317 ? 3.021 -2.317 -17.400 1.00 93.38 317 GLY A N 1
ATOM 2383 C CA . GLY A 1 317 ? 3.543 -2.483 -16.035 1.00 93.38 317 GLY A CA 1
ATOM 2384 C C . GLY A 1 317 ? 5.044 -2.767 -15.911 1.00 93.38 317 GLY A C 1
ATOM 2385 O O . GLY A 1 317 ? 5.539 -2.843 -14.794 1.00 93.38 317 GLY A O 1
ATOM 2386 N N . ALA A 1 318 ? 5.793 -2.855 -17.012 1.00 93.19 318 ALA A N 1
ATOM 2387 C CA . ALA A 1 318 ? 7.249 -3.006 -16.969 1.00 93.19 318 ALA A CA 1
ATOM 2388 C C . ALA A 1 318 ? 7.943 -1.817 -16.284 1.00 93.19 318 ALA A C 1
ATOM 2390 O O . ALA A 1 318 ? 7.456 -0.685 -16.366 1.00 93.19 318 ALA A O 1
ATOM 2391 N N . GLY A 1 319 ? 9.105 -2.060 -15.681 1.00 93.94 319 GLY A N 1
ATOM 2392 C CA . GLY A 1 319 ? 9.866 -1.079 -14.910 1.00 93.94 319 GLY A CA 1
ATOM 2393 C C . GLY A 1 319 ? 9.258 -0.806 -13.534 1.00 93.94 319 GLY A C 1
ATOM 2394 O O . GLY A 1 319 ? 8.411 -1.558 -13.054 1.00 93.94 319 GLY A O 1
ATOM 2395 N N . THR A 1 320 ? 9.706 0.277 -12.902 1.00 96.19 320 THR A N 1
ATOM 2396 C CA . THR A 1 320 ? 9.243 0.690 -11.572 1.00 96.19 320 THR A CA 1
ATOM 2397 C C . THR A 1 320 ? 7.970 1.526 -11.667 1.00 96.19 320 THR A C 1
ATOM 2399 O O . THR A 1 320 ? 7.898 2.497 -12.432 1.00 96.19 320 THR A O 1
ATOM 2402 N N . TRP A 1 321 ? 6.978 1.154 -10.864 1.00 97.75 321 TRP A N 1
ATOM 2403 C CA . TRP A 1 321 ? 5.694 1.827 -10.726 1.00 97.75 321 TRP A CA 1
ATOM 2404 C C . TRP A 1 321 ? 5.446 2.188 -9.270 1.00 97.75 321 TRP A C 1
ATOM 2406 O O . TRP A 1 321 ? 5.507 1.340 -8.383 1.00 97.75 321 TRP A O 1
ATOM 2416 N N . VAL A 1 322 ? 5.114 3.454 -9.049 1.00 98.00 322 VAL A N 1
ATOM 2417 C CA . VAL A 1 322 ? 4.672 3.984 -7.764 1.00 98.00 322 VAL A CA 1
ATOM 2418 C C . VAL A 1 322 ? 3.164 4.158 -7.835 1.00 98.00 322 VAL A C 1
ATOM 2420 O O . VAL A 1 322 ? 2.667 4.918 -8.666 1.00 98.00 322 VAL A O 1
ATOM 2423 N N . ASN A 1 323 ? 2.435 3.479 -6.960 1.00 98.31 323 ASN A N 1
ATOM 2424 C CA . ASN A 1 323 ? 1.012 3.695 -6.768 1.00 98.31 323 ASN A CA 1
ATOM 2425 C C . ASN A 1 323 ? 0.773 4.514 -5.497 1.00 98.31 323 ASN A C 1
ATOM 2427 O O . ASN A 1 323 ? 0.927 3.994 -4.392 1.00 98.31 323 ASN A O 1
ATOM 2431 N N . THR A 1 324 ? 0.399 5.781 -5.654 1.00 98.06 324 THR A N 1
ATOM 2432 C CA . THR A 1 324 ? 0.086 6.690 -4.547 1.00 98.06 324 THR A CA 1
ATOM 2433 C C . THR A 1 324 ? -1.405 6.679 -4.231 1.00 98.06 324 THR A C 1
ATOM 2435 O O . THR A 1 324 ? -2.239 6.565 -5.127 1.00 98.06 324 THR A O 1
ATOM 2438 N N . PHE A 1 325 ? -1.759 6.854 -2.960 1.00 98.31 325 PHE A N 1
ATOM 2439 C CA . PHE A 1 325 ? -3.136 7.106 -2.534 1.00 98.31 325 PHE A CA 1
ATOM 2440 C C . PHE A 1 325 ? -3.335 8.615 -2.375 1.00 98.31 325 PHE A C 1
ATOM 2442 O O . PHE A 1 325 ? -3.010 9.194 -1.337 1.00 98.31 325 PHE A O 1
ATOM 2449 N N . GLY A 1 326 ? -3.830 9.246 -3.441 1.00 96.44 326 GLY A N 1
ATOM 2450 C CA . GLY A 1 326 ? -3.917 10.697 -3.598 1.00 96.44 326 GLY A CA 1
ATOM 2451 C C . GLY A 1 326 ? -2.847 11.260 -4.541 1.00 96.44 326 GLY A C 1
ATOM 2452 O O . GLY A 1 326 ? -1.735 10.734 -4.635 1.00 96.44 326 GLY A O 1
ATOM 2453 N N . THR A 1 327 ? -3.193 12.330 -5.261 1.00 92.19 327 THR A N 1
ATOM 2454 C CA . THR A 1 327 ? -2.310 13.006 -6.232 1.00 92.19 327 THR A CA 1
ATOM 2455 C C . THR A 1 327 ? -1.471 14.123 -5.625 1.00 92.19 327 THR A C 1
ATOM 2457 O O . THR A 1 327 ? -0.410 14.446 -6.154 1.00 92.19 327 THR A O 1
ATOM 2460 N N . ASP A 1 328 ? -1.947 14.697 -4.525 1.00 92.25 328 ASP A N 1
ATOM 2461 C CA . ASP A 1 328 ? -1.303 15.759 -3.762 1.00 92.25 328 ASP A CA 1
ATOM 2462 C C . ASP A 1 328 ? -1.510 15.533 -2.259 1.00 92.25 328 ASP A C 1
ATOM 2464 O O . ASP A 1 328 ? -2.293 14.682 -1.832 1.00 92.25 328 ASP A O 1
ATOM 2468 N N . THR A 1 329 ? -0.802 16.315 -1.450 1.00 92.19 329 THR A N 1
ATOM 2469 C CA . THR A 1 329 ? -0.815 16.246 0.014 1.00 92.19 329 THR A CA 1
ATOM 2470 C C . THR A 1 329 ? -2.212 16.403 0.623 1.00 92.19 329 THR A C 1
ATOM 2472 O O . THR A 1 329 ? -2.529 15.714 1.594 1.00 92.19 329 THR A O 1
ATOM 2475 N N . GLU A 1 330 ? -3.059 17.286 0.088 1.00 94.69 330 GLU A N 1
ATOM 2476 C CA . GLU A 1 330 ? -4.387 17.549 0.656 1.00 94.69 330 GLU A CA 1
ATOM 2477 C C . GLU A 1 330 ? -5.348 16.395 0.376 1.00 94.69 330 GLU A C 1
ATOM 2479 O O . GLU A 1 330 ? -6.065 15.947 1.275 1.00 94.69 330 GLU A O 1
ATOM 2484 N N . GLN A 1 331 ? -5.328 15.864 -0.848 1.00 96.75 331 GLN A N 1
ATOM 2485 C CA . GLN A 1 331 ? -6.107 14.683 -1.198 1.00 96.75 331 GLN A CA 1
ATOM 2486 C C . GLN A 1 331 ? -5.586 13.441 -0.464 1.00 96.75 331 GLN A C 1
ATOM 2488 O O . GLN A 1 331 ? -6.377 12.644 0.050 1.00 96.75 331 GLN A O 1
ATOM 2493 N N . ALA A 1 332 ? -4.266 13.277 -0.360 1.00 97.25 332 ALA A N 1
ATOM 2494 C CA . ALA A 1 332 ? -3.646 12.123 0.283 1.00 97.25 332 ALA A CA 1
ATOM 2495 C C . ALA A 1 332 ? -4.035 11.988 1.762 1.00 97.25 332 ALA A C 1
ATOM 2497 O O . ALA A 1 332 ? -4.320 10.880 2.218 1.00 97.25 332 ALA A O 1
ATOM 2498 N N . ARG A 1 333 ? -4.176 13.107 2.490 1.00 97.00 333 ARG A N 1
ATOM 2499 C CA . ARG A 1 333 ? -4.674 13.125 3.882 1.00 97.00 333 ARG A CA 1
ATOM 2500 C C . ARG A 1 333 ? -6.102 12.610 4.053 1.00 97.00 333 ARG A C 1
ATOM 2502 O O . ARG A 1 333 ? -6.534 12.442 5.183 1.00 97.00 333 ARG A O 1
ATOM 2509 N N . LYS A 1 334 ? -6.850 12.399 2.969 1.00 97.62 334 LYS A N 1
ATOM 2510 C CA . LYS A 1 334 ? -8.224 11.868 2.987 1.00 97.62 334 LYS A CA 1
ATOM 2511 C C . LYS A 1 334 ? -8.373 10.575 2.182 1.00 97.62 334 LYS A C 1
ATOM 2513 O O . LYS A 1 334 ? -9.487 10.105 1.981 1.00 97.62 334 LYS A O 1
ATOM 2518 N N . SER A 1 335 ? -7.265 10.023 1.683 1.00 98.25 335 SER A N 1
ATOM 2519 C CA . SER A 1 335 ? -7.288 8.915 0.722 1.00 98.25 335 SER A CA 1
ATOM 2520 C C . SER A 1 335 ? -7.198 7.537 1.367 1.00 98.25 335 SER A C 1
ATOM 2522 O O . SER A 1 335 ? -7.513 6.550 0.719 1.00 98.25 335 SER A O 1
ATOM 2524 N N . ILE A 1 336 ? -6.805 7.439 2.635 1.00 98.69 336 ILE A N 1
ATOM 2525 C CA . ILE A 1 336 ? -6.866 6.185 3.388 1.00 98.69 336 ILE A CA 1
ATOM 2526 C C . ILE A 1 336 ? -7.632 6.455 4.668 1.00 98.69 336 ILE A C 1
ATOM 2528 O O . ILE A 1 336 ? -7.262 7.356 5.425 1.00 98.69 336 ILE A O 1
ATOM 2532 N N . GLN A 1 337 ? -8.689 5.681 4.895 1.00 98.44 337 GLN A N 1
ATOM 2533 C CA . GLN A 1 337 ? -9.566 5.859 6.044 1.00 98.44 337 GLN A CA 1
ATOM 2534 C C . GLN A 1 337 ? -9.920 4.537 6.720 1.00 98.44 337 GLN A C 1
ATOM 2536 O O . GLN A 1 337 ? -10.020 3.502 6.061 1.00 98.44 337 GLN A O 1
ATOM 2541 N N . VAL A 1 338 ? -10.163 4.610 8.026 1.00 98.50 338 VAL A N 1
ATOM 2542 C CA . VAL A 1 338 ? -10.893 3.602 8.797 1.00 98.50 338 VAL A CA 1
ATOM 2543 C C . VAL A 1 338 ? -12.230 4.207 9.202 1.00 98.50 338 VAL A C 1
ATOM 2545 O O . VAL A 1 338 ? -12.267 5.242 9.868 1.00 98.50 338 VAL A O 1
ATOM 2548 N N . ILE A 1 339 ? -13.314 3.561 8.787 1.00 98.19 339 ILE A N 1
ATOM 2549 C CA . ILE A 1 339 ? -14.681 3.877 9.196 1.00 98.19 339 ILE A CA 1
ATOM 2550 C C . ILE A 1 339 ? -14.965 3.043 10.440 1.00 98.19 339 ILE A C 1
ATOM 2552 O O . ILE A 1 339 ? -14.961 1.815 10.369 1.00 98.19 339 ILE A O 1
ATOM 2556 N N . LEU A 1 340 ? -15.195 3.698 11.576 1.00 97.50 340 LEU A N 1
ATOM 2557 C CA . LEU A 1 340 ? -15.478 3.044 12.848 1.00 97.50 340 LEU A CA 1
ATOM 2558 C C . LEU A 1 340 ? -16.954 3.249 13.221 1.00 97.50 340 LEU A C 1
ATOM 2560 O O . LEU A 1 340 ? -17.320 4.364 13.599 1.00 97.50 340 LEU A O 1
ATOM 2564 N N . PRO A 1 341 ? -17.815 2.218 13.129 1.00 96.94 341 PRO A N 1
ATOM 2565 C CA . PRO A 1 341 ? -19.228 2.331 13.481 1.00 96.94 341 PRO A CA 1
ATOM 2566 C C . PRO A 1 341 ? -19.469 2.781 14.928 1.00 96.94 341 PRO A C 1
ATOM 2568 O O . PRO A 1 341 ? -18.715 2.449 15.845 1.00 96.94 341 PRO A O 1
ATOM 2571 N N . LYS A 1 342 ? -20.585 3.482 15.164 1.00 95.19 342 LYS A N 1
ATOM 2572 C CA . LYS A 1 342 ? -21.006 3.873 16.522 1.00 95.19 342 LYS A CA 1
ATOM 2573 C C . LYS A 1 342 ? -21.148 2.685 17.480 1.00 95.19 342 LYS A C 1
ATOM 2575 O O . LYS A 1 342 ? -20.782 2.821 18.641 1.00 95.19 342 LYS A O 1
ATOM 2580 N N . GLU A 1 343 ? -21.616 1.541 16.973 1.00 93.75 343 GLU A N 1
ATOM 2581 C CA . GLU A 1 343 ? -21.889 0.330 17.765 1.00 93.75 343 GLU A CA 1
ATOM 2582 C C . GLU A 1 343 ? -20.628 -0.463 18.124 1.00 93.75 343 GLU A C 1
ATOM 2584 O O . GLU A 1 343 ? -20.684 -1.395 18.929 1.00 93.75 343 GLU A O 1
ATOM 2589 N N . THR A 1 344 ? -19.481 -0.113 17.535 1.00 94.00 344 THR A N 1
ATOM 2590 C CA . THR A 1 344 ? -18.216 -0.760 17.863 1.00 94.00 344 THR A CA 1
ATOM 2591 C C . THR A 1 344 ? -17.834 -0.421 19.297 1.00 94.00 344 THR A C 1
ATOM 2593 O O . THR A 1 344 ? -17.732 0.751 19.666 1.00 94.00 344 THR A O 1
ATOM 2596 N N . LYS A 1 345 ? -17.587 -1.454 20.108 1.00 92.50 345 LYS A N 1
ATOM 2597 C CA . LYS A 1 345 ? -17.064 -1.286 21.466 1.00 92.50 345 LYS A CA 1
ATOM 2598 C C . LYS A 1 345 ? -15.657 -0.706 21.393 1.00 92.50 345 LYS A C 1
ATOM 2600 O O . LYS A 1 345 ? -14.764 -1.310 20.803 1.00 92.50 345 LYS A O 1
ATOM 2605 N N . LYS A 1 346 ? -15.465 0.453 22.011 1.00 91.50 346 LYS A N 1
ATOM 2606 C CA . LYS A 1 346 ? -14.207 1.196 22.007 1.00 91.50 346 LYS A CA 1
ATOM 2607 C C . LYS A 1 346 ? -13.633 1.216 23.416 1.00 91.50 346 LYS A C 1
ATOM 2609 O O . LYS A 1 346 ? -14.337 1.468 24.390 1.00 91.50 346 LYS A O 1
ATOM 2614 N N . GLN A 1 347 ? -12.337 0.974 23.511 1.00 94.38 347 GLN A N 1
ATOM 2615 C CA . GLN A 1 347 ? -11.551 1.167 24.728 1.00 94.38 347 GLN A CA 1
ATOM 2616 C C . GLN A 1 347 ? -10.305 1.977 24.392 1.00 94.38 347 GLN A C 1
ATOM 2618 O O . GLN A 1 347 ? -9.827 1.929 23.252 1.00 94.38 347 GLN A O 1
ATOM 2623 N N . ALA A 1 348 ? -9.779 2.717 25.366 1.00 95.38 348 ALA A N 1
ATOM 2624 C CA . ALA A 1 348 ? -8.514 3.407 25.180 1.00 95.38 348 ALA A CA 1
ATOM 2625 C C . ALA A 1 348 ? -7.410 2.383 24.890 1.00 95.38 348 ALA A C 1
ATOM 2627 O O . ALA A 1 348 ? -7.326 1.348 25.547 1.00 95.38 348 ALA A O 1
ATOM 2628 N N . GLY A 1 349 ? -6.568 2.657 23.900 1.00 96.44 349 GLY A N 1
ATOM 2629 C CA . GLY A 1 349 ? -5.479 1.758 23.549 1.00 96.44 349 GLY A CA 1
ATOM 2630 C C . GLY A 1 349 ? -4.950 1.939 22.134 1.00 96.44 349 GLY A C 1
ATOM 2631 O O . GLY A 1 349 ? -5.489 2.688 21.317 1.00 96.44 349 GLY A O 1
ATOM 2632 N N . HIS A 1 350 ? -3.869 1.213 21.857 1.00 96.81 350 HIS A N 1
ATOM 2633 C CA . HIS A 1 350 ? -3.234 1.152 20.546 1.00 96.81 350 HIS A CA 1
ATOM 2634 C C . HIS A 1 350 ? -3.748 -0.064 19.777 1.00 96.81 350 HIS A C 1
ATOM 2636 O O . HIS A 1 350 ? -3.417 -1.203 20.106 1.00 96.81 350 HIS A O 1
ATOM 2642 N N . TYR A 1 351 ? -4.535 0.187 18.740 1.00 98.06 351 TYR A N 1
ATOM 2643 C CA . TYR A 1 351 ? -5.081 -0.822 17.850 1.00 98.06 351 TYR A CA 1
ATOM 2644 C C . TYR A 1 351 ? -4.176 -1.015 16.643 1.00 98.06 351 TYR A C 1
ATOM 2646 O O . TYR A 1 351 ? -3.731 -0.049 16.017 1.00 98.06 351 TYR A O 1
ATOM 2654 N N . ARG A 1 352 ? -3.902 -2.276 16.312 1.00 97.81 352 ARG A N 1
ATOM 2655 C CA . ARG A 1 352 ? -2.982 -2.658 15.244 1.00 97.81 352 ARG A CA 1
ATOM 2656 C C . ARG A 1 352 ? -3.570 -3.766 14.382 1.00 97.81 352 ARG A C 1
ATOM 2658 O O . ARG A 1 352 ? -4.355 -4.586 14.849 1.00 97.81 352 ARG A O 1
ATOM 2665 N N . THR A 1 353 ? -3.160 -3.783 13.124 1.00 98.00 353 THR A N 1
ATOM 2666 C CA . THR A 1 353 ? -3.282 -4.920 12.204 1.00 98.00 353 THR A CA 1
ATOM 2667 C C . THR A 1 353 ? -2.126 -4.837 11.202 1.00 98.00 353 THR A C 1
ATOM 2669 O O . THR A 1 353 ? -1.339 -3.885 11.248 1.00 98.00 353 THR A O 1
ATOM 2672 N N . THR A 1 354 ? -1.994 -5.815 10.314 1.00 98.25 354 THR A N 1
ATOM 2673 C CA . THR A 1 354 ? -1.027 -5.769 9.212 1.00 98.25 354 THR A CA 1
ATOM 2674 C C . THR A 1 354 ? -1.738 -5.892 7.871 1.00 98.25 354 THR A C 1
ATOM 2676 O O . THR A 1 354 ? -2.861 -6.395 7.788 1.00 98.25 354 THR A O 1
ATOM 2679 N N . LEU A 1 355 ? -1.099 -5.377 6.824 1.00 98.69 355 LEU A N 1
ATOM 2680 C CA . LEU A 1 355 ? -1.502 -5.567 5.439 1.00 98.69 355 LEU A CA 1
ATOM 2681 C C . LEU A 1 355 ? -0.486 -6.480 4.758 1.00 98.69 355 LEU A C 1
ATOM 2683 O O . LEU A 1 355 ? 0.706 -6.172 4.762 1.00 98.69 355 LEU A O 1
ATOM 2687 N N . THR A 1 356 ? -0.953 -7.564 4.147 1.00 98.31 356 THR A N 1
ATOM 2688 C CA . THR A 1 356 ? -0.135 -8.401 3.266 1.00 98.31 356 THR A CA 1
ATOM 2689 C C . THR A 1 356 ? -0.360 -7.973 1.827 1.00 98.31 356 THR A C 1
ATOM 2691 O O . THR A 1 356 ? -1.472 -8.042 1.305 1.00 98.31 356 THR A O 1
ATOM 2694 N N . TRP A 1 357 ? 0.715 -7.536 1.189 1.00 98.44 357 TRP A N 1
ATOM 2695 C CA . TRP A 1 357 ? 0.774 -7.201 -0.221 1.00 98.44 357 TRP A CA 1
ATOM 2696 C C . TRP A 1 357 ? 1.370 -8.388 -0.961 1.00 98.44 357 TRP A C 1
ATOM 2698 O O . TRP A 1 357 ? 2.486 -8.804 -0.653 1.00 98.44 357 TRP A O 1
ATOM 2708 N N . GLU A 1 358 ? 0.644 -8.926 -1.933 1.00 96.81 358 GLU A N 1
ATOM 2709 C CA . GLU A 1 358 ? 1.102 -10.073 -2.713 1.00 96.81 358 GLU A CA 1
ATOM 2710 C C . GLU A 1 358 ? 1.216 -9.705 -4.181 1.00 96.81 358 GLU A C 1
ATOM 2712 O O . GLU A 1 358 ? 0.315 -9.120 -4.784 1.00 96.81 358 GLU A O 1
ATOM 2717 N N . MET A 1 359 ? 2.354 -10.070 -4.752 1.00 95.38 359 MET A N 1
ATOM 2718 C CA . MET A 1 359 ? 2.638 -9.938 -6.163 1.00 95.38 359 MET A CA 1
ATOM 2719 C C . MET A 1 359 ? 2.412 -11.288 -6.823 1.00 95.38 359 MET A C 1
ATOM 2721 O O . MET A 1 359 ? 3.128 -12.246 -6.549 1.00 95.38 359 MET A O 1
ATOM 2725 N N . ILE A 1 360 ? 1.437 -11.365 -7.715 1.00 92.94 360 ILE A N 1
ATOM 2726 C CA . ILE A 1 360 ? 1.094 -12.585 -8.436 1.00 92.94 360 ILE A CA 1
ATOM 2727 C C . ILE A 1 360 ? 1.649 -12.470 -9.851 1.00 92.94 360 ILE A C 1
ATOM 2729 O O . ILE A 1 360 ? 1.258 -11.578 -10.612 1.00 92.94 360 ILE A O 1
ATOM 2733 N N . ASP A 1 361 ? 2.539 -13.398 -10.205 1.00 89.31 361 ASP A N 1
ATOM 2734 C CA . ASP A 1 361 ? 2.960 -13.582 -11.589 1.00 89.31 361 ASP A CA 1
ATOM 2735 C C . ASP A 1 361 ? 1.838 -14.302 -12.335 1.00 89.31 361 ASP A C 1
ATOM 2737 O O . ASP A 1 361 ? 1.547 -15.472 -12.083 1.00 89.31 361 ASP A O 1
ATOM 2741 N N . SER A 1 362 ? 1.151 -13.581 -13.212 1.00 72.38 362 SER A N 1
ATOM 2742 C CA . SER A 1 362 ? 0.054 -14.136 -13.987 1.00 72.38 362 SER A CA 1
ATOM 2743 C C . SER A 1 362 ? 0.092 -13.544 -15.386 1.00 72.38 362 SER A C 1
ATOM 2745 O O . SER A 1 362 ? 0.036 -12.316 -15.507 1.00 72.38 362 SER A O 1
ATOM 2747 N N . PRO A 1 363 ? 0.125 -14.376 -16.443 1.00 61.66 363 PRO A N 1
ATOM 2748 C CA . PRO A 1 363 ? -0.175 -13.895 -17.778 1.00 61.66 363 PRO A CA 1
ATOM 2749 C C . PRO A 1 363 ? -1.642 -13.443 -17.792 1.00 61.66 363 PRO A C 1
ATOM 2751 O O . PRO A 1 363 ? -2.542 -14.255 -17.576 1.00 61.66 363 PRO A O 1
ATOM 2754 N N . TYR A 1 364 ? -1.864 -12.141 -17.976 1.00 53.12 364 TYR A N 1
ATOM 2755 C CA . TYR A 1 364 ? -3.189 -11.515 -18.090 1.00 53.12 364 TYR A CA 1
ATOM 2756 C C . TYR A 1 364 ? -3.480 -11.050 -19.507 1.00 53.12 364 TYR A C 1
ATOM 2758 O O . TYR A 1 364 ? -2.596 -10.374 -20.092 1.00 53.12 364 TYR A O 1
#

Radius of gyration: 42.66 Å; chains: 1; bounding box: 74×108×142 Å